Protein AF-0000000081777135 (afdb_homodimer)

Organism: Acanthaster planci (NCBI:txid133434)

Secondary structure (DSSP, 8-state):
-GGGGGGGGGS-----S--EEE-B-TTSGGGSSSP---GGGEEEPPTT---EEEEEEEETTEEEEEEEE-TT-HHHHH-SEEEEEEETTEEEEEEEE-STTGGGS-----------------------/-GGGGGGGGGS-----S--EEE-B-TTSGGGSSSP---GGGEEEPPTT---EEEEEEEETTEEEEEEEE-TT-HHHHH-SEEEEEEETTEEEEEEEE-STTGGGS-----------------------

InterPro domains:
  IPR031424 UPAR/Ly6 domain-containing protein Quiver-like [PF17064] (21-103)
  IPR045860 Snake toxin-like superfamily [SSF57302] (18-104)
  IPR050975 Sleep homeostasis regulator [PTHR33562] (4-124)

Sequence (256 aa):
MKLLAVVICLSWIGSIWGRACYECDQTDAACSDPFKEDNSLKNNCSNTATYCIKTAGEFQGIKAVTRACDDAGTCAQQGSGCLTVDFGGITATQCCCNTDYCNGAGPVRLMSALATASMGFAAMLIAMMKLLAVVICLSWIGSIWGRACYECDQTDAACSDPFKEDNSLKNNCSNTATYCIKTAGEFQGIKAVTRACDDAGTCAQQGSGCLTVDFGGITATQCCCNTDYCNGAGPVRLMSALATASMGFAAMLIAM

Radius of gyration: 31.23 Å; Cα contacts (8 Å, |Δi|>4): 463; chains: 2; bounding box: 72×120×62 Å

Structure (mmCIF, N/CA/C/O backbone):
data_AF-0000000081777135-model_v1
#
loop_
_entity.id
_entity.type
_entity.pdbx_description
1 polymer 'Uncharacterized protein LOC110977104'
#
loop_
_atom_site.group_PDB
_atom_site.id
_atom_site.type_symbol
_atom_site.label_atom_id
_atom_site.label_alt_id
_atom_site.label_comp_id
_atom_site.label_asym_id
_atom_site.label_entity_id
_atom_site.label_seq_id
_atom_site.pdbx_PDB_ins_code
_atom_site.Cartn_x
_atom_site.Cartn_y
_atom_site.Cartn_z
_atom_site.occupancy
_atom_site.B_iso_or_equiv
_atom_site.auth_seq_id
_atom_site.auth_comp_id
_atom_site.auth_asym_id
_atom_site.auth_atom_id
_atom_site.pdbx_PDB_model_num
ATOM 1 N N . MET A 1 1 ? 4.582 65.75 16.516 1 38.47 1 MET A N 1
ATOM 2 C CA . MET A 1 1 ? 5.004 64.812 15.445 1 38.47 1 MET A CA 1
ATOM 3 C C . MET A 1 1 ? 5.355 63.469 16 1 38.47 1 MET A C 1
ATOM 5 O O . MET A 1 1 ? 5.5 62.5 15.25 1 38.47 1 MET A O 1
ATOM 9 N N . LYS A 1 2 ? 5.746 63.25 17.312 1 48.12 2 LYS A N 1
ATOM 10 C CA . LYS A 1 2 ? 6.598 62.094 17.672 1 48.12 2 LYS A CA 1
ATOM 11 C C . LYS A 1 2 ? 5.762 60.844 17.938 1 48.12 2 LYS A C 1
ATOM 13 O O . LYS A 1 2 ? 6.309 59.812 18.25 1 48.12 2 LYS A O 1
ATOM 18 N N . LEU A 1 3 ? 4.5 61.031 18.25 1 49.91 3 LEU A N 1
ATOM 19 C CA . LEU A 1 3 ? 3.828 59.875 18.844 1 49.91 3 LEU A CA 1
ATOM 20 C C . LEU A 1 3 ? 3.473 58.844 17.781 1 49.91 3 LEU A C 1
ATOM 22 O O . LEU A 1 3 ? 2.734 57.906 18.047 1 49.91 3 LEU A O 1
ATOM 26 N N . LEU A 1 4 ? 3.77 59.156 16.5 1 50.81 4 LEU A N 1
ATOM 27 C CA . LEU A 1 4 ? 3.227 58.312 15.453 1 50.81 4 LEU A CA 1
ATOM 28 C C . LEU A 1 4 ? 3.943 56.969 15.438 1 50.81 4 LEU A C 1
ATOM 30 O O . LEU A 1 4 ? 3.531 56.031 14.719 1 50.81 4 LEU A O 1
ATOM 34 N N . ALA A 1 5 ? 5.141 56.906 16.031 1 47.88 5 ALA A N 1
ATOM 35 C CA . ALA A 1 5 ? 6.023 55.875 15.539 1 47.88 5 ALA A CA 1
ATOM 36 C C . ALA A 1 5 ? 5.586 54.5 16.062 1 47.88 5 ALA A C 1
ATOM 38 O O . ALA A 1 5 ? 5.969 53.469 15.5 1 47.88 5 ALA A O 1
ATOM 39 N N . VAL A 1 6 ? 5.125 54.438 17.312 1 49.38 6 VAL A N 1
ATOM 40 C CA . VAL A 1 6 ? 5.371 53.125 17.922 1 49.38 6 VAL A CA 1
ATOM 41 C C . VAL A 1 6 ? 4.332 52.125 17.438 1 49.38 6 VAL A C 1
ATOM 43 O O . VAL A 1 6 ? 4.23 51 17.969 1 49.38 6 VAL A O 1
ATOM 46 N N . VAL A 1 7 ? 3.412 52.531 16.547 1 49.44 7 VAL A N 1
ATOM 47 C CA . VAL A 1 7 ? 2.346 51.531 16.359 1 49.44 7 VAL A CA 1
ATOM 48 C C . VAL A 1 7 ? 2.893 50.281 15.664 1 49.44 7 VAL A C 1
ATOM 50 O O . VAL A 1 7 ? 2.223 49.25 15.609 1 49.44 7 VAL A O 1
ATOM 53 N N . ILE A 1 8 ? 3.963 50.5 14.867 1 48.66 8 ILE A N 1
ATOM 54 C CA . ILE A 1 8 ? 4.043 49.531 13.797 1 48.66 8 ILE A CA 1
ATOM 55 C C . ILE A 1 8 ? 4.418 48.156 14.375 1 48.66 8 ILE A C 1
ATOM 57 O O . ILE A 1 8 ? 4.172 47.125 13.75 1 48.66 8 ILE A O 1
ATOM 61 N N . CYS A 1 9 ? 5.242 48.219 15.438 1 48.69 9 CYS A N 1
ATOM 62 C CA . CYS A 1 9 ? 6.039 47 15.469 1 48.69 9 CYS A CA 1
ATOM 63 C C . CYS A 1 9 ? 5.211 45.844 15.961 1 48.69 9 CYS A C 1
ATOM 65 O O . CYS A 1 9 ? 5.754 44.781 16.281 1 48.69 9 CYS A O 1
ATOM 67 N N . LEU A 1 10 ? 3.982 46.094 16.422 1 47.16 10 LEU A N 1
ATOM 68 C CA . LEU A 1 10 ? 3.398 44.938 17.109 1 47.16 10 LEU A CA 1
ATOM 69 C C . LEU A 1 10 ? 3.191 43.781 16.156 1 47.16 10 LEU A C 1
ATOM 71 O O . LEU A 1 10 ? 2.846 42.688 16.578 1 47.16 10 LEU A O 1
ATOM 75 N N . SER A 1 11 ? 2.828 44.156 14.914 1 46.12 11 SER A N 1
ATOM 76 C CA . SER A 1 11 ? 2.031 43.125 14.281 1 46.12 11 SER A CA 1
ATOM 77 C C . SER A 1 11 ? 2.861 41.844 14.031 1 46.12 11 SER A C 1
ATOM 79 O O . SER A 1 11 ? 2.328 40.812 13.617 1 46.12 11 SER A O 1
ATOM 81 N N . TRP A 1 12 ? 4.117 42.125 13.633 1 47.16 12 TRP A N 1
ATOM 82 C CA . TRP A 1 12 ? 4.625 40.906 13.008 1 47.16 12 TRP A CA 1
ATOM 83 C C . TRP A 1 12 ? 4.898 39.812 14.055 1 47.16 12 TRP A C 1
ATOM 85 O O . TRP A 1 12 ? 6.047 39.625 14.453 1 47.16 12 TRP A O 1
ATOM 95 N N . ILE A 1 13 ? 4.234 39.812 15.117 1 46.28 13 ILE A N 1
ATOM 96 C CA . ILE A 1 13 ? 4.547 38.594 15.859 1 46.28 13 ILE A CA 1
ATOM 97 C C . ILE A 1 13 ? 4.352 37.406 14.953 1 46.28 13 ILE A C 1
ATOM 99 O O . ILE A 1 13 ? 3.221 37.031 14.617 1 46.28 13 ILE A O 1
ATOM 103 N N . GLY A 1 14 ? 5.059 37.312 13.836 1 48.44 14 GLY A N 1
ATOM 104 C CA . GLY A 1 14 ? 5.117 36 13.188 1 48.44 14 GLY A CA 1
ATOM 105 C C . GLY A 1 14 ? 4.984 34.844 14.156 1 48.44 14 GLY A C 1
ATOM 106 O O . GLY A 1 14 ? 5.633 34.844 15.203 1 48.44 14 GLY A O 1
ATOM 107 N N . SER A 1 15 ? 3.789 34.438 14.414 1 50 15 SER A N 1
ATOM 108 C CA . SER A 1 15 ? 3.506 33.281 15.25 1 50 15 SER A CA 1
ATOM 109 C C . SER A 1 15 ? 4.645 32.25 15.195 1 50 15 SER A C 1
ATOM 111 O O . SER A 1 15 ? 5 31.766 14.117 1 50 15 SER A O 1
ATOM 113 N N . ILE A 1 16 ? 5.676 32.344 15.938 1 58.78 16 ILE A N 1
ATOM 114 C CA . ILE A 1 16 ? 6.82 31.484 16.219 1 58.78 16 ILE A CA 1
ATOM 115 C C . ILE A 1 16 ? 6.383 30.031 16.25 1 58.78 16 ILE A C 1
ATOM 117 O O . ILE A 1 16 ? 7.219 29.125 16.328 1 58.78 16 ILE A O 1
ATOM 121 N N . TRP A 1 17 ? 5.109 29.719 16.172 1 64.25 17 TRP A N 1
ATOM 122 C CA . TRP A 1 17 ? 4.777 28.297 16.359 1 64.25 17 TRP A CA 1
ATOM 123 C C . TRP A 1 17 ? 4.637 27.594 15.016 1 64.25 17 TRP A C 1
ATOM 125 O O . TRP A 1 17 ? 4.211 28.203 14.031 1 64.25 17 TRP A O 1
ATOM 135 N N . GLY A 1 18 ? 5.387 26.5 14.797 1 78.31 18 GLY A N 1
ATOM 136 C CA . GLY A 1 18 ? 5.184 25.625 13.648 1 78.31 18 GLY A CA 1
ATOM 137 C C . GLY A 1 18 ? 3.717 25.422 13.312 1 78.31 18 GLY A C 1
ATOM 138 O O . GLY A 1 18 ? 2.842 26.047 13.914 1 78.31 18 GLY A O 1
ATOM 139 N N . ARG A 1 19 ? 3.404 24.812 12.281 1 89.38 19 ARG A N 1
ATOM 140 C CA . ARG A 1 19 ? 2.055 24.453 11.859 1 89.38 19 ARG A CA 1
ATOM 141 C C . ARG A 1 19 ? 1.39 23.547 12.891 1 89.38 19 ARG A C 1
ATOM 143 O O . ARG A 1 19 ? 2.072 22.875 13.664 1 89.38 19 ARG A O 1
ATOM 150 N N . ALA A 1 20 ? 0.077 23.672 13.055 1 96.62 20 ALA A N 1
ATOM 151 C CA . ALA A 1 20 ? -0.683 22.672 13.797 1 96.62 20 ALA A CA 1
ATOM 152 C C . ALA A 1 20 ? -1.306 21.641 12.859 1 96.62 20 ALA A C 1
ATOM 154 O O . ALA A 1 20 ? -1.948 22.016 11.867 1 96.62 20 ALA A O 1
ATOM 155 N N . CYS A 1 21 ? -1.091 20.391 13.148 1 97.38 21 CYS A N 1
ATOM 156 C CA . CYS A 1 21 ? -1.577 19.312 12.305 1 97.38 21 CYS A CA 1
ATOM 157 C C . CYS A 1 21 ? -2.238 18.219 13.133 1 97.38 21 CYS A C 1
ATOM 159 O O . CYS A 1 21 ? -2.07 18.172 14.359 1 97.38 21 CYS A O 1
ATOM 161 N N . TYR A 1 22 ? -3.072 17.406 12.414 1 97.69 22 TYR A N 1
ATOM 162 C CA . TYR A 1 22 ? -3.453 16.141 13.039 1 97.69 22 TYR A CA 1
ATOM 163 C C . TYR A 1 22 ? -2.307 15.141 12.992 1 97.69 22 TYR A C 1
ATOM 165 O O . TYR A 1 22 ? -1.586 15.062 12 1 97.69 22 TYR A O 1
ATOM 173 N N . GLU A 1 23 ? -2.129 14.43 14.094 1 97.94 23 GLU A N 1
ATOM 174 C CA . GLU A 1 23 ? -1.101 13.398 14.188 1 97.94 23 GLU A CA 1
ATOM 175 C C . GLU A 1 23 ? -1.693 12.07 14.656 1 97.94 23 GLU A C 1
ATOM 177 O O . GLU A 1 23 ? -2.152 11.953 15.789 1 97.94 23 GLU A O 1
ATOM 182 N N . CYS A 1 24 ? -1.725 11.102 13.719 1 97.31 24 CYS A N 1
ATOM 183 C CA . CYS A 1 24 ? -2.264 9.781 14.023 1 97.31 24 CYS A CA 1
ATOM 184 C C . CYS A 1 24 ? -1.882 8.773 12.938 1 97.31 24 CYS A C 1
ATOM 186 O O . CYS A 1 24 ? -1.286 9.141 11.93 1 97.31 24 CYS A O 1
ATOM 188 N N . ASP A 1 25 ? -2.08 7.547 13.227 1 95.62 25 ASP A N 1
ATOM 189 C CA . ASP A 1 25 ? -1.844 6.477 12.258 1 95.62 25 ASP A CA 1
ATOM 190 C C . ASP A 1 25 ? -2.9 5.379 12.391 1 95.62 25 ASP A C 1
ATOM 192 O O . ASP A 1 25 ? -3.924 5.57 13.047 1 95.62 25 ASP A O 1
ATOM 196 N N . GLN A 1 26 ? -2.627 4.293 11.734 1 91.44 26 GLN A N 1
ATOM 197 C CA . GLN A 1 26 ? -3.641 3.252 11.594 1 91.44 26 GLN A CA 1
ATOM 198 C C . GLN A 1 26 ? -3.975 2.623 12.945 1 91.44 26 GLN A C 1
ATOM 200 O O . GLN A 1 26 ? -4.992 1.941 13.086 1 91.44 26 GLN A O 1
ATOM 205 N N . THR A 1 27 ? -3.104 2.809 13.953 1 92.88 27 THR A N 1
ATOM 206 C CA . THR A 1 27 ? -3.381 2.238 15.266 1 92.88 27 THR A CA 1
ATOM 207 C C . THR A 1 27 ? -4.414 3.076 16.016 1 92.88 27 THR A C 1
ATOM 209 O O . THR A 1 27 ? -4.984 2.625 17 1 92.88 27 THR A O 1
ATOM 212 N N . ASP A 1 28 ? -4.66 4.246 15.555 1 94.25 28 ASP A N 1
ATOM 213 C CA . ASP A 1 28 ? -5.691 5.125 16.094 1 94.25 28 ASP A CA 1
ATOM 214 C C . ASP A 1 28 ? -7.008 4.961 15.344 1 94.25 28 ASP A C 1
ATOM 216 O O . ASP A 1 28 ? -7.098 5.297 14.156 1 94.25 28 ASP A O 1
ATOM 220 N N . ALA A 1 29 ? -8.047 4.492 16.016 1 90.81 29 ALA A N 1
ATOM 221 C CA . ALA A 1 29 ? -9.336 4.281 15.359 1 90.81 29 ALA A CA 1
ATOM 222 C C . ALA A 1 29 ? -9.867 5.578 14.758 1 90.81 29 ALA A C 1
ATOM 224 O O . ALA A 1 29 ? -10.492 5.566 13.688 1 90.81 29 ALA A O 1
ATOM 225 N N . ALA A 1 30 ? -9.508 6.625 15.367 1 94.06 30 ALA A N 1
ATOM 226 C CA . ALA A 1 30 ? -10.047 7.918 14.945 1 94.06 30 ALA A CA 1
ATOM 227 C C . ALA A 1 30 ? -9.289 8.461 13.734 1 94.06 30 ALA A C 1
ATOM 229 O O . ALA A 1 30 ? -9.664 9.484 13.172 1 94.06 30 ALA A O 1
ATOM 230 N N . CYS A 1 31 ? -8.305 7.73 13.25 1 95.38 31 CYS A N 1
ATOM 231 C CA . CYS A 1 31 ? -7.445 8.258 12.195 1 95.38 31 CYS A CA 1
ATOM 232 C C . CYS A 1 31 ? -7.996 7.918 10.82 1 95.38 31 CYS A C 1
ATOM 234 O O . CYS A 1 31 ? -7.574 8.5 9.82 1 95.38 31 CYS A O 1
ATOM 236 N N . SER A 1 32 ? -8.922 7.004 10.719 1 90.88 32 SER A N 1
ATOM 237 C CA . SER A 1 32 ? -9.391 6.43 9.461 1 90.88 32 SER A CA 1
ATOM 238 C C . SER A 1 32 ? -10.219 7.434 8.664 1 90.88 32 SER A C 1
ATOM 240 O O . SER A 1 32 ? -10.664 8.445 9.211 1 90.88 32 SER A O 1
ATOM 242 N N . ASP A 1 33 ? -10.359 7.121 7.391 1 90.81 33 ASP A N 1
ATOM 243 C CA . ASP A 1 33 ? -11.25 7.891 6.527 1 90.81 33 ASP A CA 1
ATOM 244 C C . ASP A 1 33 ? -12.625 7.238 6.445 1 90.81 33 ASP A C 1
ATOM 246 O O . ASP A 1 33 ? -12.742 6.012 6.406 1 90.81 33 ASP A O 1
ATOM 250 N N . PRO A 1 34 ? -13.742 8.078 6.285 1 90.69 34 PRO A N 1
ATOM 251 C CA . PRO A 1 34 ? -13.688 9.539 6.359 1 90.69 34 PRO A CA 1
ATOM 252 C C . PRO A 1 34 ? -13.25 10.039 7.734 1 90.69 34 PRO A C 1
ATOM 254 O O . PRO A 1 34 ? -13.656 9.484 8.758 1 90.69 34 PRO A O 1
ATOM 257 N N . PHE A 1 35 ? -12.469 11.039 7.766 1 94.62 35 PHE A N 1
ATOM 258 C CA . PHE A 1 35 ? -11.867 11.594 8.977 1 94.62 35 PHE A CA 1
ATOM 259 C C . PHE A 1 35 ? -12.852 12.5 9.703 1 94.62 35 PHE A C 1
ATOM 261 O O . PHE A 1 35 ? -13.445 13.391 9.094 1 94.62 35 PHE A O 1
ATOM 268 N N . LYS A 1 36 ? -13.039 12.18 10.961 1 87.62 36 LYS A N 1
ATOM 269 C CA . LYS A 1 36 ? -13.773 13.07 11.844 1 87.62 36 LYS A CA 1
ATOM 270 C C . LYS A 1 36 ? -12.836 13.805 12.797 1 87.62 36 LYS A C 1
ATOM 272 O O . LYS A 1 36 ? -12.062 13.172 13.531 1 87.62 36 LYS A O 1
ATOM 277 N N . GLU A 1 37 ? -12.992 15.055 12.75 1 89.88 37 GLU A N 1
ATOM 278 C CA . GLU A 1 37 ? -12.102 15.852 13.594 1 89.88 37 GLU A CA 1
ATOM 279 C C . GLU A 1 37 ? -12.102 15.344 15.031 1 89.88 37 GLU A C 1
ATOM 281 O O . GLU A 1 37 ? -13.164 15.07 15.594 1 89.88 37 GLU A O 1
ATOM 286 N N . ASP A 1 38 ? -10.945 15.156 15.5 1 92 38 ASP A N 1
ATOM 287 C CA . ASP A 1 38 ? -10.734 14.695 16.859 1 92 38 ASP A CA 1
ATOM 288 C C . ASP A 1 38 ? -9.648 15.523 17.562 1 92 38 ASP A C 1
ATOM 290 O O . ASP A 1 38 ? -8.477 15.469 17.172 1 92 38 ASP A O 1
ATOM 294 N N . ASN A 1 39 ? -9.992 16.141 18.656 1 94.06 39 ASN A N 1
ATOM 295 C CA . ASN A 1 39 ? -9.078 17.031 19.344 1 94.06 39 ASN A CA 1
ATOM 296 C C . ASN A 1 39 ? -7.891 16.281 19.938 1 94.06 39 ASN A C 1
ATOM 298 O O . ASN A 1 39 ? -6.801 16.828 20.078 1 94.06 39 ASN A O 1
ATOM 302 N N . SER A 1 40 ? -8.148 15.062 20.188 1 96.12 40 SER A N 1
ATOM 303 C CA . SER A 1 40 ? -7.086 14.281 20.812 1 96.12 40 SER A CA 1
ATOM 304 C C . SER A 1 40 ? -5.949 14 19.828 1 96.12 40 SER A C 1
ATOM 306 O O . SER A 1 40 ? -4.859 13.594 20.234 1 96.12 40 SER A O 1
ATOM 308 N N . LEU A 1 41 ? -6.23 14.32 18.562 1 97.44 41 LEU A N 1
ATOM 309 C CA . LEU A 1 41 ? -5.223 14.016 17.547 1 97.44 41 LEU A CA 1
ATOM 310 C C . LEU A 1 41 ? -4.52 15.289 17.094 1 97.44 41 LEU A C 1
ATOM 312 O O . LEU A 1 41 ? -3.695 15.25 16.172 1 97.44 41 LEU A O 1
ATOM 316 N N . LYS A 1 42 ? -4.867 16.375 17.688 1 97.06 42 LYS A N 1
ATOM 317 C CA . LYS A 1 42 ? -4.254 17.656 17.328 1 97.06 42 LYS A CA 1
ATOM 318 C C . LYS A 1 42 ? -2.85 17.766 17.906 1 97.06 42 LYS A C 1
ATOM 320 O O . LYS A 1 42 ? -2.613 17.391 19.062 1 97.06 42 LYS A O 1
ATOM 325 N N . ASN A 1 43 ? -1.953 18.281 17.062 1 97.31 43 ASN A N 1
ATOM 326 C CA . ASN A 1 43 ? -0.563 18.438 17.469 1 97.31 43 ASN A CA 1
ATOM 327 C C . ASN A 1 43 ? 0.035 19.734 16.953 1 97.31 43 ASN A C 1
ATOM 329 O O . ASN A 1 43 ? -0.17 20.094 15.789 1 97.31 43 ASN A O 1
ATOM 333 N N . ASN A 1 44 ? 0.81 20.453 17.859 1 96.56 44 ASN A N 1
ATOM 334 C CA . ASN A 1 44 ? 1.625 21.578 17.422 1 96.56 44 ASN A CA 1
ATOM 335 C C . ASN A 1 44 ? 3.002 21.125 16.953 1 96.56 44 ASN A C 1
ATOM 337 O O . ASN A 1 44 ? 3.758 20.516 17.703 1 96.56 44 ASN A O 1
ATOM 341 N N . CYS A 1 45 ? 3.273 21.547 15.742 1 96.38 45 CYS A N 1
ATOM 342 C CA . CYS A 1 45 ? 4.488 21.031 15.117 1 96.38 45 CYS A CA 1
ATOM 343 C C . CYS A 1 45 ? 5.699 21.875 15.508 1 96.38 45 CYS A C 1
ATOM 345 O O . CYS A 1 45 ? 5.551 22.969 16.047 1 96.38 45 CYS A O 1
ATOM 347 N N . SER A 1 46 ? 6.816 21.266 15.25 1 94.25 46 SER A N 1
A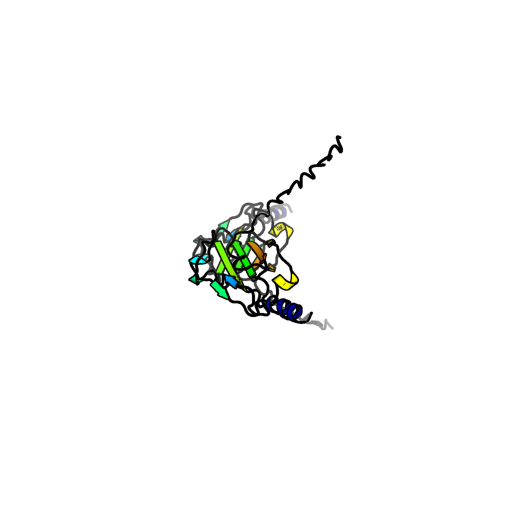TOM 348 C CA . SER A 1 46 ? 8.039 22.031 15.414 1 94.25 46 SER A CA 1
ATOM 349 C C . SER A 1 46 ? 8.07 23.234 14.469 1 94.25 46 SER A C 1
ATOM 351 O O . SER A 1 46 ? 7.332 23.266 13.477 1 94.25 46 SER A O 1
ATOM 353 N N . ASN A 1 47 ? 8.883 24.125 14.727 1 91.94 47 ASN A N 1
ATOM 354 C CA . ASN A 1 47 ? 8.969 25.344 13.914 1 91.94 47 ASN A CA 1
ATOM 355 C C . ASN A 1 47 ? 9.484 25.031 12.508 1 91.94 47 ASN A C 1
ATOM 357 O O . ASN A 1 47 ? 9.25 25.812 11.578 1 91.94 47 ASN A O 1
ATOM 361 N N . THR A 1 48 ? 10.172 23.984 12.336 1 92.25 48 THR A N 1
ATOM 362 C CA . THR A 1 48 ? 10.742 23.641 11.039 1 92.25 48 THR A CA 1
ATOM 363 C C . THR A 1 48 ? 9.719 22.922 10.164 1 92.25 48 THR A C 1
ATOM 365 O O . THR A 1 48 ? 9.883 22.828 8.945 1 92.25 48 THR A O 1
ATOM 368 N N . ALA A 1 49 ? 8.648 22.406 10.758 1 95 49 ALA A N 1
ATOM 369 C CA . ALA A 1 49 ? 7.59 21.719 10.016 1 95 49 ALA A CA 1
ATOM 370 C C . ALA A 1 49 ? 6.484 22.703 9.617 1 95 49 ALA A C 1
ATOM 372 O O . ALA A 1 49 ? 5.539 22.922 10.375 1 95 49 ALA A O 1
ATOM 373 N N . THR A 1 50 ? 6.543 23.203 8.383 1 94.62 50 THR A N 1
ATOM 374 C CA . THR A 1 50 ? 5.633 24.25 7.949 1 94.62 50 THR A CA 1
ATOM 375 C C . THR A 1 50 ? 4.473 23.672 7.148 1 94.62 50 THR A C 1
ATOM 377 O O . THR A 1 50 ? 3.615 24.406 6.664 1 94.62 50 THR A O 1
ATOM 380 N N . TYR A 1 51 ? 4.562 22.344 6.961 1 96.5 51 TYR A N 1
ATOM 381 C CA . TYR A 1 51 ? 3.494 21.641 6.262 1 96.5 51 TYR A CA 1
ATOM 382 C C . TYR A 1 51 ? 2.904 20.547 7.137 1 96.5 51 TYR A C 1
ATOM 384 O O . TYR A 1 51 ? 3.531 20.109 8.102 1 96.5 51 TYR A O 1
ATOM 392 N N . CYS A 1 52 ? 1.665 20.156 6.812 1 97.31 52 CYS A N 1
ATOM 393 C CA . CYS A 1 52 ? 1.061 18.906 7.266 1 97.31 52 CYS A CA 1
ATOM 394 C C . CYS A 1 52 ? 1.053 17.859 6.152 1 97.31 52 CYS A C 1
ATOM 396 O O . CYS A 1 52 ? 0.971 18.219 4.973 1 97.31 52 CYS A O 1
ATOM 398 N N . ILE A 1 53 ? 1.141 16.609 6.527 1 97.06 53 ILE A N 1
ATOM 399 C CA . ILE A 1 53 ? 1.176 15.531 5.543 1 97.06 53 ILE A CA 1
ATOM 400 C C . ILE A 1 53 ? 0.124 14.484 5.887 1 97.06 53 ILE A C 1
ATOM 402 O O . ILE A 1 53 ? -0.067 14.148 7.059 1 97.06 53 ILE A O 1
ATOM 406 N N . LYS A 1 54 ? -0.631 13.984 4.91 1 97.5 54 LYS A N 1
ATOM 407 C CA . LYS A 1 54 ? -1.514 12.82 4.984 1 97.5 54 LYS A CA 1
ATOM 408 C C . LYS A 1 54 ? -1.105 11.758 3.975 1 97.5 54 LYS A C 1
ATOM 410 O O . LYS A 1 54 ? -0.943 12.047 2.787 1 97.5 54 LYS A O 1
ATOM 415 N N . THR A 1 55 ? -0.895 10.617 4.398 1 97 55 THR A N 1
ATOM 416 C CA . THR A 1 55 ? -0.611 9.492 3.52 1 97 55 THR A CA 1
ATOM 417 C C . THR A 1 55 ? -1.688 8.422 3.65 1 97 55 THR A C 1
ATOM 419 O O . THR A 1 55 ? -2.072 8.055 4.762 1 97 55 THR A O 1
ATOM 422 N N . ALA A 1 56 ? -2.201 7.965 2.535 1 96.31 56 ALA A N 1
ATOM 423 C CA . ALA A 1 56 ? -3.209 6.91 2.512 1 96.31 56 ALA A CA 1
ATOM 424 C C . ALA A 1 56 ? -2.799 5.781 1.569 1 96.31 56 ALA A C 1
ATOM 426 O O . ALA A 1 56 ? -2.332 6.031 0.456 1 96.31 56 ALA A O 1
ATOM 427 N N . GLY A 1 57 ? -2.865 4.633 2.039 1 95.5 57 GLY A N 1
ATOM 428 C CA . GLY A 1 57 ? -2.674 3.441 1.226 1 95.5 57 GLY A CA 1
ATOM 429 C C . GLY A 1 57 ? -3.906 2.559 1.16 1 95.5 57 GLY A C 1
ATOM 430 O O . GLY A 1 57 ? -4.656 2.455 2.135 1 95.5 57 GLY A O 1
ATOM 431 N N . GLU A 1 58 ? -4.125 1.902 -0.01 1 94.56 58 GLU A N 1
ATOM 432 C CA . GLU A 1 58 ? -5.238 0.971 -0.173 1 94.56 58 GLU A CA 1
ATOM 433 C C . GLU A 1 58 ? -4.824 -0.244 -0.998 1 94.56 58 GLU A C 1
ATOM 435 O O . GLU A 1 58 ? -4.121 -0.109 -2.002 1 94.56 58 GLU A O 1
ATOM 440 N N . PHE A 1 59 ? -5.207 -1.389 -0.477 1 94.19 59 PHE A N 1
ATOM 441 C CA . PHE A 1 59 ? -4.969 -2.646 -1.175 1 94.19 59 PHE A CA 1
ATOM 442 C C . PHE A 1 59 ? -6.074 -3.65 -0.878 1 94.19 59 PHE A C 1
ATOM 444 O O . PHE A 1 59 ? -6.273 -4.039 0.274 1 94.19 59 PHE A O 1
ATOM 451 N N . GLN A 1 60 ? -6.844 -4.02 -1.923 1 89.12 60 GLN A N 1
ATOM 452 C CA . GLN A 1 60 ? -7.895 -5.023 -1.802 1 89.12 60 GLN A CA 1
ATOM 453 C C . GLN A 1 60 ? -8.828 -4.707 -0.638 1 89.12 60 GLN A C 1
ATOM 455 O O . GLN A 1 60 ? -9.117 -5.578 0.19 1 89.12 60 GLN A O 1
ATOM 460 N N . GLY A 1 61 ? -9.164 -3.451 -0.481 1 88.19 61 GLY A N 1
ATOM 461 C CA . GLY A 1 61 ? -10.156 -3.037 0.5 1 88.19 61 GLY A CA 1
ATOM 462 C C . GLY A 1 61 ? -9.547 -2.637 1.83 1 88.19 61 GLY A C 1
ATOM 463 O O . GLY A 1 61 ? -10.219 -2.041 2.674 1 88.19 61 GLY A O 1
ATOM 464 N N . ILE A 1 62 ? -8.289 -3.084 2.033 1 89.5 62 ILE A N 1
ATOM 465 C CA . ILE A 1 62 ? -7.609 -2.688 3.26 1 89.5 62 ILE A CA 1
ATOM 466 C C . ILE A 1 62 ? -7.055 -1.271 3.105 1 89.5 62 ILE A C 1
ATOM 468 O O . ILE A 1 62 ? -6.363 -0.972 2.131 1 89.5 62 ILE A O 1
ATOM 472 N N . LYS A 1 63 ? -7.434 -0.499 4.09 1 91.69 63 LYS A N 1
ATOM 473 C CA . LYS A 1 63 ? -7.012 0.897 4.039 1 91.69 63 LYS A CA 1
ATOM 474 C C . LYS A 1 63 ? -6.188 1.267 5.27 1 91.69 63 LYS A C 1
ATOM 476 O O . LYS A 1 63 ? -6.465 0.794 6.375 1 91.69 63 LYS A O 1
ATOM 481 N N . ALA A 1 64 ? -5.156 2.037 5.078 1 93.81 64 ALA A N 1
ATOM 482 C CA . ALA A 1 64 ? -4.367 2.625 6.156 1 93.81 64 ALA A CA 1
ATOM 483 C C . ALA A 1 64 ? -4.078 4.098 5.887 1 93.81 64 ALA A C 1
ATOM 485 O O . ALA A 1 64 ? -3.809 4.484 4.746 1 93.81 64 ALA A O 1
ATOM 486 N N . VAL A 1 65 ? -4.207 4.879 6.945 1 95.69 65 VAL A N 1
ATOM 487 C CA . VAL A 1 65 ? -3.992 6.316 6.809 1 95.69 65 VAL A CA 1
ATOM 488 C C . VAL A 1 65 ? -3.064 6.805 7.918 1 95.69 65 VAL A C 1
ATOM 490 O O . VAL A 1 65 ? -3.16 6.355 9.062 1 95.69 65 VAL A O 1
ATOM 493 N N . THR A 1 66 ? -2.189 7.723 7.574 1 97 66 THR A N 1
ATOM 494 C CA . THR A 1 66 ? -1.399 8.445 8.562 1 97 66 THR A CA 1
ATOM 495 C C . THR A 1 66 ? -1.525 9.953 8.359 1 97 66 THR A C 1
ATOM 497 O O . THR A 1 66 ? -1.682 10.422 7.23 1 97 66 THR A O 1
ATOM 500 N N . ARG A 1 67 ? -1.469 10.656 9.422 1 97.12 67 ARG A N 1
ATOM 501 C CA . ARG A 1 67 ? -1.438 12.117 9.461 1 97.12 67 ARG A CA 1
ATOM 502 C C . ARG A 1 67 ? -0.316 12.609 10.367 1 97.12 67 ARG A C 1
ATOM 504 O O . ARG A 1 67 ? -0.068 12.039 11.43 1 97.12 67 ARG A O 1
ATOM 511 N N . ALA A 1 68 ? 0.355 13.695 9.852 1 97.69 68 ALA A N 1
ATOM 512 C CA . ALA A 1 68 ? 1.518 14.094 10.648 1 97.69 68 ALA A CA 1
ATOM 513 C C . ALA A 1 68 ? 1.994 15.492 10.258 1 97.69 68 ALA A C 1
ATOM 515 O O . ALA A 1 68 ? 1.566 16.047 9.234 1 97.69 68 ALA A O 1
ATOM 516 N N . CYS A 1 69 ? 2.775 16.047 11.188 1 97.5 69 CYS A N 1
ATOM 517 C CA . CYS A 1 69 ? 3.613 17.172 10.812 1 97.5 69 CYS A CA 1
ATOM 518 C C . CYS A 1 69 ? 4.652 16.766 9.773 1 97.5 69 CYS A C 1
ATOM 520 O O . CYS A 1 69 ? 5.07 15.609 9.727 1 97.5 69 CYS A O 1
ATOM 522 N N . ASP A 1 70 ? 5.055 17.672 8.914 1 96.75 70 ASP A N 1
ATOM 523 C CA . ASP A 1 70 ? 6.062 17.375 7.898 1 96.75 70 ASP A CA 1
ATOM 524 C C . ASP A 1 70 ? 7.473 17.547 8.461 1 96.75 70 ASP A C 1
ATOM 526 O O . ASP A 1 70 ? 8.289 18.281 7.887 1 96.75 70 ASP A O 1
ATOM 530 N N . ASP A 1 71 ? 7.852 16.703 9.406 1 95.19 71 ASP A N 1
ATOM 531 C CA . ASP A 1 71 ? 9.148 16.828 10.062 1 95.19 71 ASP A CA 1
ATOM 532 C C . ASP A 1 71 ? 10.281 16.438 9.117 1 95.19 71 ASP A C 1
ATOM 534 O O . ASP A 1 71 ? 11.398 16.953 9.227 1 95.19 71 ASP A O 1
ATOM 538 N N . ALA A 1 72 ? 9.992 15.57 8.211 1 93.69 72 ALA A N 1
ATOM 539 C CA . ALA A 1 72 ? 11.023 15.062 7.312 1 93.69 72 ALA A CA 1
ATOM 540 C C . ALA A 1 72 ? 11.219 16 6.117 1 93.69 72 ALA A C 1
ATOM 542 O O . ALA A 1 72 ? 12.141 15.812 5.32 1 93.69 72 ALA A O 1
ATOM 543 N N . GLY A 1 73 ? 10.344 16.969 5.949 1 95.31 73 GLY A N 1
ATOM 544 C CA . GLY A 1 73 ? 10.469 17.953 4.875 1 95.31 73 GLY A CA 1
ATOM 545 C C . GLY A 1 73 ? 9.984 17.422 3.537 1 95.31 73 GLY A C 1
ATOM 546 O O . GLY A 1 73 ? 10.312 17.984 2.49 1 95.31 73 GLY A O 1
ATOM 547 N N . THR A 1 74 ? 9.289 16.406 3.502 1 96.06 74 THR A N 1
ATOM 548 C CA . THR A 1 74 ? 8.742 15.836 2.277 1 96.06 74 THR A CA 1
ATOM 549 C C . THR A 1 74 ? 7.836 16.828 1.566 1 96.06 74 THR A C 1
ATOM 551 O O . THR A 1 74 ? 7.988 17.078 0.367 1 96.06 74 THR A O 1
ATOM 554 N N . CYS A 1 75 ? 6.992 17.406 2.256 1 96.69 75 CYS A N 1
ATOM 555 C CA . CYS A 1 75 ? 6.02 18.344 1.698 1 96.69 75 CYS A CA 1
ATOM 556 C C . CYS A 1 75 ? 6.684 19.672 1.335 1 96.69 75 CYS A C 1
ATOM 558 O O . CYS A 1 75 ? 6.289 20.328 0.366 1 96.69 75 CYS A O 1
ATOM 560 N N . ALA A 1 76 ? 7.617 19.984 2.184 1 93.88 76 ALA A N 1
ATOM 561 C CA . ALA A 1 76 ? 8.344 21.203 1.852 1 93.88 76 ALA A CA 1
ATOM 562 C C . ALA A 1 76 ? 8.969 21.109 0.463 1 93.88 76 ALA A C 1
ATOM 564 O O . ALA A 1 76 ? 9.055 22.109 -0.254 1 93.88 76 ALA A O 1
ATOM 565 N N . GLN A 1 77 ? 9.359 20 0.082 1 94.88 77 GLN A N 1
ATOM 566 C CA . GLN A 1 77 ? 9.969 19.781 -1.226 1 94.88 77 GLN A CA 1
ATOM 567 C C . GLN A 1 77 ? 8.906 19.609 -2.307 1 94.88 77 GLN A C 1
ATOM 569 O O . GLN A 1 77 ? 9.062 20.109 -3.42 1 94.88 77 GLN A O 1
ATOM 574 N N . GLN A 1 78 ? 7.801 19.047 -2.066 1 95.06 78 GLN A N 1
ATOM 575 C CA . GLN A 1 78 ? 6.766 18.688 -3.029 1 95.06 78 GLN A CA 1
ATOM 576 C C . GLN A 1 78 ? 5.805 19.844 -3.271 1 95.06 78 GLN A C 1
ATOM 578 O O . GLN A 1 78 ? 5.273 20 -4.375 1 95.06 78 GLN A O 1
ATOM 583 N N . GLY A 1 79 ? 5.609 20.625 -2.242 1 95.25 79 GLY A N 1
ATOM 584 C CA . GLY A 1 79 ? 4.566 21.641 -2.293 1 95.25 79 GLY A CA 1
ATOM 585 C C . GLY A 1 79 ? 3.182 21.078 -2.012 1 95.25 79 GLY A C 1
ATOM 586 O O . GLY A 1 79 ? 3.014 19.875 -1.849 1 95.25 79 GLY A O 1
ATOM 587 N N . SER A 1 80 ? 2.189 21.969 -1.95 1 96.31 80 SER A N 1
ATOM 588 C CA . SER A 1 80 ? 0.818 21.547 -1.666 1 96.31 80 SER A CA 1
ATOM 589 C C . SER A 1 80 ? 0.226 20.766 -2.826 1 96.31 80 SER A C 1
ATOM 591 O O . SER A 1 80 ? 0.535 21.031 -3.988 1 96.31 80 SER A O 1
ATOM 593 N N . GLY A 1 81 ? -0.576 19.797 -2.533 1 96.5 81 GLY A N 1
ATOM 594 C CA . GLY A 1 81 ? -1.18 18.922 -3.514 1 96.5 81 GLY A CA 1
ATOM 595 C C . GLY A 1 81 ? -1.026 17.453 -3.166 1 96.5 81 GLY A C 1
ATOM 596 O O . GLY A 1 81 ? -0.521 17.109 -2.094 1 96.5 81 GLY A O 1
ATOM 597 N N . CYS A 1 82 ? -1.644 16.641 -4.027 1 96.69 82 CYS A N 1
ATOM 598 C CA . CYS A 1 82 ? -1.59 15.195 -3.771 1 96.69 82 CYS A CA 1
ATOM 599 C C . CYS A 1 82 ? -0.911 14.469 -4.922 1 96.69 82 CYS A C 1
ATOM 601 O O . CYS A 1 82 ? -1.072 14.844 -6.086 1 96.69 82 CYS A O 1
ATOM 603 N N . LEU A 1 83 ? -0.096 13.516 -4.578 1 96.62 83 LEU A N 1
ATOM 604 C CA . LEU A 1 83 ? 0.486 12.57 -5.527 1 96.62 83 LEU A CA 1
ATOM 605 C C . LEU A 1 83 ? -0.004 11.156 -5.258 1 96.62 83 LEU A C 1
ATOM 607 O O . LEU A 1 83 ? -0.049 10.719 -4.105 1 96.62 83 LEU A O 1
ATOM 611 N N . THR A 1 84 ? -0.473 10.461 -6.34 1 96.56 84 THR A N 1
ATOM 612 C CA . THR A 1 84 ? -0.964 9.094 -6.215 1 96.56 84 THR A CA 1
ATOM 613 C C . THR A 1 84 ? -0.169 8.148 -7.117 1 96.56 84 THR A C 1
ATOM 615 O O . THR A 1 84 ? 0.108 8.469 -8.273 1 96.56 84 THR A O 1
ATOM 618 N N . VAL A 1 85 ? 0.246 7.039 -6.57 1 95.88 85 VAL A N 1
ATOM 619 C CA . VAL A 1 85 ? 0.889 5.977 -7.34 1 95.88 85 VAL A CA 1
ATOM 620 C C . VAL A 1 85 ? 0.086 4.684 -7.207 1 95.88 85 VAL A C 1
ATOM 622 O O . VAL A 1 85 ? -0.476 4.402 -6.148 1 95.88 85 VAL A O 1
ATOM 625 N N . ASP A 1 86 ? -0.146 3.965 -8.344 1 95.31 86 ASP A N 1
ATOM 626 C CA . ASP A 1 86 ? -0.799 2.66 -8.391 1 95.31 86 ASP A CA 1
ATOM 627 C C . ASP A 1 86 ? 0.154 1.587 -8.906 1 95.31 86 ASP A C 1
ATOM 629 O O . ASP A 1 86 ? 0.745 1.739 -9.977 1 95.31 86 ASP A O 1
ATOM 633 N N . PHE A 1 87 ? 0.283 0.57 -8.125 1 94.62 87 PHE A N 1
ATOM 634 C CA . PHE A 1 87 ? 1.141 -0.537 -8.531 1 94.62 87 PHE A CA 1
ATOM 635 C C . PHE A 1 87 ? 0.632 -1.854 -7.953 1 94.62 87 PHE A C 1
ATOM 637 O O . PHE A 1 87 ? 0.461 -1.983 -6.738 1 94.62 87 PHE A O 1
ATOM 644 N N . GLY A 1 88 ? 0.307 -2.818 -8.891 1 92.19 88 GLY A N 1
ATOM 645 C CA . GLY A 1 88 ? -0.13 -4.137 -8.461 1 92.19 88 GLY A CA 1
ATOM 646 C C . GLY A 1 88 ? -1.433 -4.109 -7.688 1 92.19 88 GLY A C 1
ATOM 647 O O . GLY A 1 88 ? -1.631 -4.91 -6.77 1 92.19 88 GLY A O 1
ATOM 648 N N . GLY A 1 89 ? -2.227 -3.121 -7.91 1 93.56 89 GLY A N 1
ATOM 649 C CA . GLY A 1 89 ? -3.492 -3.01 -7.203 1 93.56 89 GLY A CA 1
ATOM 650 C C . GLY A 1 89 ? -3.379 -2.244 -5.898 1 93.56 89 GLY A C 1
ATOM 651 O O . GLY A 1 89 ? -4.375 -2.045 -5.199 1 93.56 89 GLY A O 1
ATOM 652 N N . ILE A 1 90 ? -2.158 -1.927 -5.535 1 95.38 90 ILE A N 1
ATOM 653 C CA . ILE A 1 90 ? -1.923 -1.117 -4.344 1 95.38 90 ILE A CA 1
ATOM 654 C C . ILE A 1 90 ? -1.885 0.361 -4.727 1 95.38 90 ILE A C 1
ATOM 656 O O . ILE A 1 90 ? -1.139 0.758 -5.625 1 95.38 90 ILE A O 1
ATOM 660 N N . THR A 1 91 ? -2.727 1.139 -4.105 1 96.69 91 THR A N 1
ATOM 661 C CA . THR A 1 91 ? -2.752 2.58 -4.332 1 96.69 91 THR A CA 1
ATOM 662 C C . THR A 1 91 ? -2.152 3.324 -3.143 1 96.69 91 THR A C 1
ATOM 664 O O . THR A 1 91 ? -2.488 3.041 -1.991 1 96.69 91 THR A O 1
ATOM 667 N N . ALA A 1 92 ? -1.183 4.207 -3.395 1 96.69 92 ALA A N 1
ATOM 668 C CA . ALA A 1 92 ? -0.582 5.074 -2.383 1 96.69 92 ALA A CA 1
ATOM 669 C C . ALA A 1 92 ? -0.789 6.547 -2.73 1 96.69 92 ALA A C 1
ATOM 671 O O . ALA A 1 92 ? -0.457 6.984 -3.836 1 96.69 92 ALA A O 1
ATOM 672 N N . THR A 1 93 ? -1.362 7.305 -1.824 1 96.62 93 THR A N 1
ATOM 673 C CA . THR A 1 93 ? -1.599 8.727 -2.023 1 96.62 93 THR A CA 1
ATOM 674 C C . THR A 1 93 ? -0.965 9.547 -0.9 1 96.62 93 THR A C 1
ATOM 676 O O . THR A 1 93 ? -1.122 9.219 0.278 1 96.62 93 THR A O 1
ATOM 679 N N . GLN A 1 94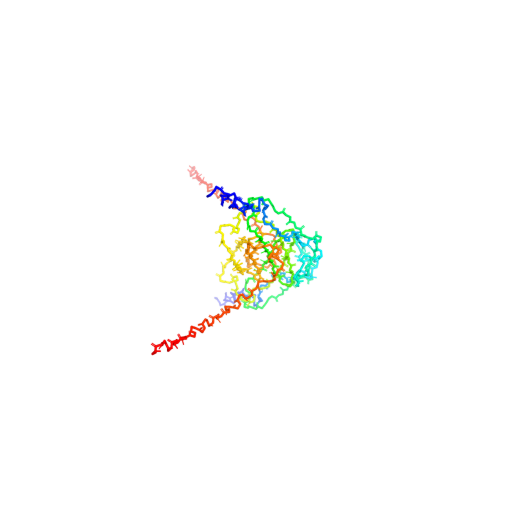 ? -0.203 10.539 -1.217 1 96.75 94 GLN A N 1
ATOM 680 C CA . GLN A 1 94 ? 0.386 11.477 -0.261 1 96.75 94 GLN A CA 1
ATOM 681 C C . GLN A 1 94 ? -0.058 12.906 -0.544 1 96.75 94 GLN A C 1
ATOM 683 O O . GLN A 1 94 ? 0.09 13.398 -1.665 1 96.75 94 GLN A O 1
ATOM 688 N N . CYS A 1 95 ? -0.606 13.539 0.429 1 97.12 95 CYS A N 1
ATOM 689 C CA . CYS A 1 95 ? -1.103 14.906 0.28 1 97.12 95 CYS A CA 1
ATOM 690 C C . CYS A 1 95 ? -0.38 15.859 1.227 1 97.12 95 CYS A C 1
ATOM 692 O O . CYS A 1 95 ? -0.182 15.539 2.4 1 97.12 95 CYS A O 1
ATOM 694 N N . CYS A 1 96 ? -0.016 16.984 0.691 1 97.56 96 CYS A N 1
ATOM 695 C CA . CYS A 1 96 ? 0.651 18.047 1.44 1 97.56 96 CYS A CA 1
ATOM 696 C C . CYS A 1 96 ? -0.204 19.297 1.481 1 97.56 96 CYS A C 1
ATOM 698 O O . CYS A 1 96 ? -0.862 19.641 0.497 1 97.56 96 CYS A O 1
ATOM 700 N N . CYS A 1 97 ? -0.207 19.984 2.633 1 96.69 97 CYS A N 1
ATOM 701 C CA . CYS A 1 97 ? -0.905 21.266 2.793 1 96.69 97 CYS A CA 1
ATOM 702 C C . CYS A 1 97 ? -0.242 22.125 3.865 1 96.69 97 CYS A C 1
ATOM 704 O O . CYS A 1 97 ? 0.62 21.641 4.602 1 96.69 97 CYS A O 1
ATOM 706 N N . ASN A 1 98 ? -0.646 23.406 3.951 1 95.5 98 ASN A N 1
ATOM 707 C CA . ASN A 1 98 ? 0.174 24.25 4.82 1 95.5 98 ASN A CA 1
ATOM 708 C C . ASN A 1 98 ? -0.678 25.219 5.625 1 95.5 98 ASN A C 1
ATOM 710 O O . ASN A 1 98 ? -0.246 26.344 5.914 1 95.5 98 ASN A O 1
ATOM 714 N N . THR A 1 99 ? -1.865 24.906 5.934 1 94.69 99 THR A N 1
ATOM 715 C CA . THR A 1 99 ? -2.66 25.641 6.922 1 94.69 99 THR A CA 1
ATOM 716 C C . THR A 1 99 ? -2.951 24.75 8.133 1 94.69 99 THR A C 1
ATOM 718 O O . THR A 1 99 ? -2.717 23.547 8.094 1 94.69 99 THR A O 1
ATOM 721 N N . ASP A 1 100 ? -3.373 25.375 9.18 1 94.69 100 ASP A N 1
ATOM 722 C CA . ASP A 1 100 ? -3.58 24.625 10.414 1 94.69 100 ASP A CA 1
ATOM 723 C C . ASP A 1 100 ? -4.656 23.562 10.227 1 94.69 100 ASP A C 1
ATOM 725 O O . ASP A 1 100 ? -5.734 23.844 9.703 1 94.69 100 ASP A O 1
ATOM 729 N N . TYR A 1 101 ? -4.352 22.25 10.648 1 96.62 101 TYR A N 1
ATOM 730 C CA . TYR A 1 101 ? -5.258 21.109 10.703 1 96.62 101 TYR A CA 1
ATOM 731 C C . TYR A 1 101 ? -5.82 20.797 9.328 1 96.62 101 TYR A C 1
ATOM 733 O O . TYR A 1 101 ? -6.934 20.281 9.203 1 96.62 101 TYR A O 1
ATOM 741 N N . CYS A 1 102 ? -4.992 21.109 8.312 1 95.06 102 CYS A N 1
ATOM 742 C CA . CYS A 1 102 ? -5.469 20.938 6.949 1 95.06 102 CYS A CA 1
ATOM 743 C C . CYS A 1 102 ? -5.434 19.453 6.547 1 95.06 102 CYS A C 1
ATOM 745 O O . CYS A 1 102 ? -6.031 19.078 5.543 1 95.06 102 CYS A O 1
ATOM 747 N N . ASN A 1 103 ? -4.715 18.609 7.246 1 97.06 103 ASN A N 1
ATOM 748 C CA . ASN A 1 103 ? -4.574 17.219 6.824 1 97.06 103 ASN A CA 1
ATOM 749 C C . ASN A 1 103 ? -5.699 16.344 7.379 1 97.06 103 ASN A C 1
ATOM 751 O O . ASN A 1 103 ? -5.547 15.125 7.488 1 97.06 103 ASN A O 1
ATOM 755 N N . GLY A 1 104 ? -6.691 16.906 7.941 1 93.06 104 GLY A N 1
ATOM 756 C CA . GLY A 1 104 ? -7.918 16.203 8.289 1 93.06 104 GLY A CA 1
ATOM 757 C C . GLY A 1 104 ? -8.797 15.914 7.094 1 93.06 104 GLY A C 1
ATOM 758 O O . GLY A 1 104 ? -9.539 14.93 7.086 1 93.06 104 GLY A O 1
ATOM 759 N N . ALA A 1 105 ? -8.836 16.969 6.242 1 65.12 105 ALA A N 1
ATOM 760 C CA . ALA A 1 105 ? -9.773 16.969 5.121 1 65.12 105 ALA A CA 1
ATOM 761 C C . ALA A 1 105 ? -9.328 15.992 4.039 1 65.12 105 ALA A C 1
ATOM 763 O O . ALA A 1 105 ? -8.133 15.742 3.873 1 65.12 105 ALA A O 1
ATOM 764 N N . GLY A 1 106 ? -10.195 15.117 3.582 1 60.06 106 GLY A N 1
ATOM 765 C CA . GLY A 1 106 ? -9.891 14.391 2.359 1 60.06 106 GLY A CA 1
ATOM 766 C C . GLY A 1 106 ? -9.461 15.305 1.223 1 60.06 106 GLY A C 1
ATOM 767 O O . GLY A 1 106 ? -9.531 16.531 1.336 1 60.06 106 GLY A O 1
ATOM 768 N N . PRO A 1 107 ? -8.695 14.789 0.265 1 50.47 107 PRO A N 1
ATOM 769 C CA . PRO A 1 107 ? -8.297 15.672 -0.834 1 50.47 107 PRO A CA 1
ATOM 770 C C . PRO A 1 107 ? -9.414 16.625 -1.249 1 50.47 107 PRO A C 1
ATOM 772 O O . PRO A 1 107 ? -10.547 16.203 -1.482 1 50.47 107 PRO A O 1
ATOM 775 N N . VAL A 1 108 ? -9.398 17.719 -0.734 1 42.03 108 VAL A N 1
ATOM 776 C CA . VAL A 1 108 ? -10.305 18.672 -1.356 1 42.03 108 VAL A CA 1
ATOM 777 C C . VAL A 1 108 ? -10.18 18.609 -2.877 1 42.03 108 VAL A C 1
ATOM 779 O O . VAL A 1 108 ? -9.07 18.656 -3.414 1 42.03 108 VAL A O 1
ATOM 782 N N . ARG A 1 109 ? -10.945 17.719 -3.537 1 40.09 109 ARG A N 1
ATOM 783 C CA . ARG A 1 109 ? -11.023 18.031 -4.961 1 40.09 109 ARG A CA 1
ATOM 784 C C . ARG A 1 109 ? -11.078 19.531 -5.184 1 40.09 109 ARG A C 1
ATOM 786 O O . ARG A 1 109 ? -12.023 20.203 -4.754 1 40.09 109 ARG A O 1
ATOM 793 N N . LEU A 1 110 ? -9.93 20.125 -5.109 1 37.75 110 LEU A N 1
ATOM 794 C CA . LEU A 1 110 ? -9.961 21.531 -5.512 1 37.75 110 LEU A CA 1
ATOM 795 C C . LEU A 1 110 ? -10.922 21.734 -6.676 1 37.75 110 LEU A C 1
ATOM 797 O O . LEU A 1 110 ? -10.68 21.25 -7.785 1 37.75 110 LEU A O 1
ATOM 801 N N . MET A 1 111 ? -12.156 21.688 -6.445 1 35.88 111 MET A N 1
ATOM 802 C CA . MET A 1 111 ? -12.992 22.312 -7.469 1 35.88 111 MET A CA 1
ATOM 803 C C . MET A 1 111 ? -12.5 23.719 -7.801 1 35.88 111 MET A C 1
ATOM 805 O O . MET A 1 111 ? -12.242 24.516 -6.902 1 35.88 111 MET A O 1
ATOM 809 N N . SER A 1 112 ? -11.672 23.797 -8.828 1 37.66 112 SER A N 1
ATOM 810 C CA . SER A 1 112 ? -11.312 25.109 -9.367 1 37.66 112 SER A CA 1
ATOM 811 C C . SER A 1 112 ? -12.477 26.094 -9.258 1 37.66 112 SER A C 1
ATOM 813 O O . SER A 1 112 ? -13.516 25.906 -9.898 1 37.66 112 SER A O 1
ATOM 815 N N . ALA A 1 113 ? -12.82 26.625 -8.172 1 35.44 113 ALA A N 1
ATOM 816 C CA . ALA A 1 113 ? -13.742 27.75 -8.125 1 35.44 113 ALA A CA 1
ATOM 817 C C . ALA A 1 113 ? -13.344 28.828 -9.133 1 35.44 113 ALA A C 1
ATOM 819 O O . ALA A 1 113 ? -12.25 29.391 -9.047 1 35.44 113 ALA A O 1
ATOM 820 N N . LEU A 1 114 ? -13.781 28.734 -10.328 1 35.53 114 LEU A N 1
ATOM 821 C CA . LEU A 1 114 ? -13.773 29.812 -11.312 1 35.53 114 LEU A CA 1
ATOM 822 C C . LEU A 1 114 ? -14.352 31.094 -10.719 1 35.53 114 LEU A C 1
ATOM 824 O O . LEU A 1 114 ? -15.555 31.188 -10.477 1 35.53 114 LEU A O 1
ATOM 828 N N . ALA A 1 115 ? -13.672 31.672 -9.719 1 36.31 115 ALA A N 1
ATOM 829 C CA . ALA A 1 115 ? -14.094 33 -9.328 1 36.31 115 ALA A CA 1
ATOM 830 C C . ALA A 1 115 ? -14.18 33.938 -10.547 1 36.31 115 ALA A C 1
ATOM 832 O O . ALA A 1 115 ? -13.164 34.25 -11.164 1 36.31 115 ALA A O 1
ATOM 833 N N . THR A 1 116 ? -15.242 33.875 -11.297 1 35.84 116 THR A N 1
ATOM 834 C CA . THR A 1 116 ? -15.562 34.875 -12.297 1 35.84 116 THR A CA 1
ATOM 835 C C . THR A 1 116 ? -15.594 36.281 -11.664 1 35.84 116 THR A C 1
ATOM 837 O O . THR A 1 116 ? -16.422 36.562 -10.797 1 35.84 116 THR A O 1
ATOM 840 N N . ALA A 1 117 ? -14.43 36.844 -11.336 1 34.25 117 ALA A N 1
ATOM 841 C CA . ALA A 1 117 ? -14.359 38.25 -11.008 1 34.25 117 ALA A CA 1
ATOM 842 C C . ALA A 1 117 ? -15.117 39.094 -12.031 1 34.25 117 ALA A C 1
ATOM 844 O O . ALA A 1 117 ? -14.75 39.125 -13.211 1 34.25 117 ALA A O 1
ATOM 845 N N . SER A 1 118 ? -16.438 39.219 -11.961 1 35.19 118 SER A N 1
ATOM 846 C CA . SER A 1 118 ? -17.219 40.188 -12.719 1 35.19 118 SER A CA 1
ATOM 847 C C . SER A 1 118 ? -16.656 41.594 -12.539 1 35.19 118 SER A C 1
ATOM 849 O O . SER A 1 118 ? -16.594 42.094 -11.414 1 35.19 118 SER A O 1
ATOM 851 N N . MET A 1 119 ? -15.641 41.969 -13.227 1 34.69 119 MET A N 1
ATOM 852 C CA . MET A 1 119 ? -15.195 43.344 -13.383 1 34.69 119 MET A CA 1
ATOM 853 C C . MET A 1 119 ? -16.359 44.25 -13.75 1 34.69 119 MET A C 1
ATOM 855 O O . MET A 1 119 ? -16.953 44.094 -14.82 1 34.69 119 MET A O 1
ATOM 859 N N . GLY A 1 120 ? -17.328 44.438 -12.859 1 33.19 120 GLY A N 1
ATOM 860 C CA . GLY A 1 120 ? -18.312 45.469 -13.102 1 33.19 120 GLY A CA 1
ATOM 861 C C . GLY A 1 120 ? -17.672 46.812 -13.461 1 33.19 120 GLY A C 1
ATOM 862 O O . GLY A 1 120 ? -16.781 47.281 -12.758 1 33.19 120 GLY A O 1
ATOM 863 N N . PHE A 1 121 ? -17.531 47.062 -14.766 1 36.44 121 PHE A N 1
ATOM 864 C CA . PHE A 1 121 ? -17.25 48.312 -15.438 1 36.44 121 PHE A CA 1
ATOM 865 C C . PHE A 1 121 ? -18.125 49.438 -14.875 1 36.44 121 PHE A C 1
ATOM 867 O O . PHE A 1 121 ? -19.344 49.469 -15.109 1 36.44 121 PHE A O 1
ATOM 874 N N . ALA A 1 122 ? -18.078 49.75 -13.594 1 31.81 122 ALA A N 1
ATOM 875 C CA . ALA A 1 122 ? -18.781 50.938 -13.133 1 31.81 122 ALA A CA 1
ATOM 876 C C . ALA A 1 122 ? -18.312 52.156 -13.906 1 31.81 122 ALA A C 1
ATOM 878 O O . ALA A 1 122 ? -17.156 52.594 -13.789 1 31.81 122 ALA A O 1
ATOM 879 N N . ALA A 1 123 ? -18.75 52.188 -15.203 1 35.34 123 ALA A N 1
ATOM 880 C CA . ALA A 1 123 ? -18.734 53.469 -15.953 1 35.34 123 ALA A CA 1
ATOM 881 C C . ALA A 1 123 ? -19.312 54.594 -15.125 1 35.34 123 ALA A C 1
ATOM 883 O O . ALA A 1 123 ? -20.531 54.656 -14.898 1 35.34 123 ALA A O 1
ATOM 884 N N . MET A 1 124 ? -18.703 54.812 -13.984 1 29.59 124 MET A N 1
ATOM 885 C CA . MET A 1 124 ? -19.125 56.062 -13.359 1 29.59 124 MET A CA 1
ATOM 886 C C . MET A 1 124 ? -19.047 57.219 -14.344 1 29.59 124 MET A C 1
ATOM 888 O O . MET A 1 124 ? -18 57.469 -14.914 1 29.59 124 MET A O 1
ATOM 892 N N . LEU A 1 125 ? -20.219 57.406 -15.07 1 34.59 125 LEU A N 1
ATOM 893 C CA . LEU A 1 125 ? -20.672 58.625 -15.727 1 34.59 125 LEU A CA 1
ATOM 894 C C . LEU A 1 125 ? -20.375 59.844 -14.867 1 34.59 125 LEU A C 1
ATOM 896 O O . LEU A 1 125 ? -20.969 60 -13.805 1 34.59 125 LEU A O 1
ATOM 900 N N . ILE A 1 126 ? -19.094 60.062 -14.742 1 31.36 126 ILE A N 1
ATOM 901 C CA . ILE A 1 126 ? -18.672 61.312 -14.164 1 31.36 126 ILE A CA 1
ATOM 902 C C . ILE A 1 126 ? -19.484 62.469 -14.75 1 31.36 126 ILE A C 1
ATOM 904 O O . ILE A 1 126 ? -19.844 62.438 -15.938 1 31.36 126 ILE A O 1
ATOM 908 N N . ALA A 1 127 ? -19.406 63.656 -14.016 1 36.88 127 ALA A N 1
ATOM 909 C CA . ALA A 1 127 ? -19.922 65 -13.719 1 36.88 127 ALA A CA 1
ATOM 910 C C . ALA A 1 127 ? -19.766 65.938 -14.922 1 36.88 127 ALA A C 1
ATOM 912 O O . ALA A 1 127 ? -18.672 66.062 -15.484 1 36.88 127 ALA A O 1
ATOM 913 N N . MET A 1 128 ? -21.031 66.125 -15.672 1 24.45 128 MET A N 1
ATOM 914 C CA . MET A 1 128 ? -21.281 67.562 -15.875 1 24.45 128 MET A CA 1
ATOM 915 C C . MET A 1 128 ? -21.281 68.312 -14.547 1 24.45 128 MET A C 1
ATOM 917 O O . MET A 1 128 ? -21.828 67.812 -13.555 1 24.45 128 MET A O 1
ATOM 921 N N . MET B 1 1 ? 11.195 -53.656 -40.656 1 38.03 1 MET B N 1
ATOM 922 C CA . MET B 1 1 ? 11.398 -52.219 -40.656 1 38.03 1 MET B CA 1
ATOM 923 C C . MET B 1 1 ? 10.312 -51.5 -39.875 1 38.03 1 MET B C 1
ATOM 925 O O . MET B 1 1 ? 10.547 -50.438 -39.312 1 38.03 1 MET B O 1
ATOM 929 N N . LYS B 1 2 ? 8.984 -51.906 -39.875 1 47.22 2 LYS B N 1
ATOM 930 C CA . LYS B 1 2 ? 7.926 -50.906 -39.75 1 47.22 2 LYS B CA 1
ATOM 931 C C . LYS B 1 2 ? 7.582 -50.688 -38.25 1 47.22 2 LYS B C 1
ATOM 933 O O . LYS B 1 2 ? 6.598 -50 -37.938 1 47.22 2 LYS B O 1
ATOM 938 N N . LEU B 1 3 ? 8.078 -51.531 -37.406 1 49.41 3 LEU B N 1
ATOM 939 C CA . LEU B 1 3 ? 7.523 -51.438 -36.031 1 49.41 3 LEU B CA 1
ATOM 940 C C . LEU B 1 3 ? 8.055 -50.219 -35.312 1 49.41 3 LEU B C 1
ATOM 942 O O . LEU B 1 3 ? 7.816 -50.062 -34.125 1 49.41 3 LEU B O 1
ATOM 946 N N . LEU B 1 4 ? 9.031 -49.531 -35.938 1 50.84 4 LEU B N 1
ATOM 947 C CA . LEU B 1 4 ? 9.766 -48.562 -35.156 1 50.84 4 LEU B CA 1
ATOM 948 C C . LEU B 1 4 ? 8.914 -47.312 -34.875 1 50.84 4 LEU B C 1
ATOM 950 O O . LEU B 1 4 ? 9.273 -46.5 -34.062 1 50.84 4 LEU B O 1
ATOM 954 N N . ALA B 1 5 ? 7.871 -47.125 -35.688 1 48.28 5 ALA B N 1
ATOM 955 C CA . ALA B 1 5 ? 7.453 -45.719 -35.781 1 48.28 5 ALA B CA 1
ATOM 956 C C . ALA B 1 5 ? 6.652 -45.281 -34.562 1 48.28 5 ALA B C 1
ATOM 958 O O . ALA B 1 5 ? 6.379 -44.094 -34.375 1 48.28 5 ALA B O 1
ATOM 959 N N . VAL B 1 6 ? 5.914 -46.219 -33.969 1 49.38 6 VAL B N 1
ATOM 960 C CA . VAL B 1 6 ? 4.781 -45.625 -33.25 1 49.38 6 VAL B CA 1
ATOM 961 C C . VAL B 1 6 ? 5.246 -45.031 -31.922 1 49.38 6 VAL B C 1
ATOM 963 O O . VAL B 1 6 ? 4.43 -44.656 -31.094 1 49.38 6 VAL B O 1
ATOM 966 N N . VAL B 1 7 ? 6.562 -45.094 -31.609 1 49.25 7 VAL B N 1
ATOM 967 C CA . VAL B 1 7 ? 6.832 -44.75 -30.219 1 49.25 7 VAL B CA 1
ATOM 968 C C . VAL B 1 7 ? 6.586 -43.281 -30 1 49.25 7 VAL B C 1
ATOM 970 O O . VAL B 1 7 ? 6.492 -42.812 -28.859 1 49.25 7 VAL B O 1
ATOM 973 N N . ILE B 1 8 ? 6.77 -42.469 -31.062 1 49.03 8 ILE B N 1
ATOM 974 C CA . ILE B 1 8 ? 7.168 -41.125 -30.703 1 49.03 8 ILE B CA 1
ATOM 975 C C . ILE B 1 8 ? 5.977 -40.375 -30.094 1 49.03 8 ILE B C 1
ATOM 977 O O . ILE B 1 8 ? 6.141 -39.344 -29.469 1 49.03 8 ILE B O 1
ATOM 981 N N . CYS B 1 9 ? 4.773 -40.781 -30.562 1 49.31 9 CYS B N 1
ATOM 982 C CA . CYS B 1 9 ? 3.842 -39.688 -30.422 1 49.31 9 CYS B CA 1
ATOM 983 C C . CYS B 1 9 ? 3.432 -39.5 -28.969 1 49.31 9 CYS B C 1
ATOM 985 O O . CYS B 1 9 ? 2.438 -38.812 -28.688 1 49.31 9 CYS B O 1
ATOM 987 N N . LEU B 1 10 ? 3.836 -40.438 -28.094 1 47.12 10 LEU B N 1
ATOM 988 C CA . LEU B 1 10 ? 3.166 -40.312 -26.812 1 47.12 10 LEU B CA 1
ATOM 989 C C . LEU B 1 10 ? 3.469 -38.969 -26.156 1 47.12 10 LEU B C 1
ATOM 991 O O . LEU B 1 10 ? 2.814 -38.594 -25.188 1 47.12 10 LEU B O 1
ATOM 995 N N . SER B 1 11 ? 4.742 -38.594 -26.25 1 46 11 SER B N 1
ATOM 996 C CA . SER B 1 11 ? 5.164 -37.812 -25.094 1 46 11 SER B CA 1
ATOM 997 C C . SER B 1 11 ? 4.473 -36.469 -25.047 1 46 11 SER B C 1
ATOM 999 O O . SER B 1 11 ? 4.652 -35.688 -24.094 1 46 11 SER B O 1
ATOM 1001 N N . TRP B 1 12 ? 4.301 -35.906 -26.25 1 47.31 12 TRP B N 1
ATOM 1002 C CA . TRP B 1 12 ? 4.062 -34.469 -26.016 1 47.31 12 TRP B CA 1
ATOM 1003 C C . TRP B 1 12 ? 2.686 -34.25 -25.391 1 47.31 12 TRP B C 1
ATOM 1005 O O . TRP B 1 12 ? 1.725 -33.938 -26.094 1 47.31 12 TRP B O 1
ATOM 1015 N N . ILE B 1 13 ? 2.182 -35.156 -24.672 1 45.94 13 ILE B N 1
ATOM 1016 C CA . ILE B 1 13 ? 0.966 -34.656 -24.047 1 45.94 13 ILE B CA 1
ATOM 1017 C C . ILE B 1 13 ? 1.268 -33.344 -23.328 1 45.94 13 ILE B C 1
ATOM 1019 O O . ILE B 1 13 ? 1.935 -33.312 -22.297 1 45.94 13 ILE B O 1
ATOM 1023 N N . GLY B 1 14 ? 1.75 -32.312 -24.031 1 48.38 14 GLY B N 1
ATOM 1024 C CA . GLY B 1 14 ? 1.696 -31 -23.422 1 48.38 14 GLY B CA 1
ATOM 1025 C C . GLY B 1 14 ? 0.54 -30.844 -22.453 1 48.38 14 GLY B C 1
ATOM 1026 O O . GLY B 1 14 ? -0.598 -31.188 -22.766 1 48.38 14 GLY B O 1
ATOM 1027 N N . SER B 1 15 ? 0.752 -31.188 -21.219 1 49.97 15 SER B N 1
ATOM 1028 C CA . SER B 1 15 ? -0.228 -31 -20.156 1 49.97 15 SER B CA 1
ATOM 1029 C C . SER B 1 15 ? -1.145 -29.812 -20.438 1 49.97 15 SER B C 1
ATOM 1031 O O . SER B 1 15 ? -0.674 -28.703 -20.641 1 49.97 15 SER B O 1
ATOM 1033 N N . ILE B 1 16 ? -2.193 -29.922 -21.156 1 58.81 16 ILE B N 1
ATOM 1034 C CA . ILE B 1 16 ? -3.326 -29.062 -21.469 1 58.81 16 ILE B CA 1
ATOM 1035 C C . ILE B 1 16 ? -3.711 -28.234 -20.25 1 58.81 16 ILE B C 1
ATOM 1037 O O . ILE B 1 16 ? -4.551 -27.344 -20.344 1 58.81 16 ILE B O 1
ATOM 1041 N N . TRP B 1 17 ? -3.148 -28.469 -19.078 1 64 17 TRP B N 1
ATOM 1042 C CA . TRP B 1 17 ? -3.684 -27.734 -17.938 1 64 17 TRP B CA 1
ATOM 1043 C C . TRP B 1 17 ? -2.844 -26.484 -17.656 1 64 17 TRP B C 1
ATOM 1045 O O . TRP B 1 17 ? -1.63 -26.484 -17.859 1 64 17 TRP B O 1
ATOM 1055 N N . GLY B 1 18 ? -3.477 -25.312 -17.609 1 78.31 18 GLY B N 1
ATOM 1056 C CA . GLY B 1 18 ? -2.824 -24.094 -17.141 1 78.31 18 GLY B CA 1
ATOM 1057 C C . GLY B 1 18 ? -1.942 -24.328 -15.93 1 78.31 18 GLY B C 1
ATOM 1058 O O . GLY B 1 18 ? -1.745 -25.453 -15.508 1 78.31 18 GLY B O 1
ATOM 1059 N N . ARG B 1 19 ? -1.223 -23.422 -15.516 1 89.44 19 ARG B N 1
ATOM 1060 C CA . ARG B 1 19 ? -0.391 -23.438 -14.312 1 89.44 19 ARG B CA 1
ATOM 1061 C C . ARG B 1 19 ? -1.233 -23.688 -13.07 1 89.44 19 ARG B C 1
ATOM 1063 O O . ARG B 1 19 ? -2.436 -23.406 -13.062 1 89.44 19 ARG B O 1
ATOM 1070 N N . ALA B 1 20 ? -0.68 -24.406 -12.094 1 96.62 20 ALA B N 1
ATOM 1071 C CA . ALA B 1 20 ? -1.295 -24.469 -10.773 1 96.62 20 ALA B CA 1
ATOM 1072 C C . ALA B 1 20 ? -0.667 -23.438 -9.828 1 96.62 20 ALA B C 1
ATOM 1074 O O . ALA B 1 20 ? 0.56 -23.359 -9.719 1 96.62 20 ALA B O 1
ATOM 1075 N N . CYS B 1 21 ? -1.505 -22.672 -9.188 1 97.38 21 CYS B N 1
ATOM 1076 C CA . CYS B 1 21 ? -1.037 -21.609 -8.297 1 97.38 21 CYS B CA 1
ATOM 1077 C C . CYS B 1 21 ? -1.807 -21.609 -6.984 1 97.38 21 CYS B C 1
ATOM 1079 O O . CYS B 1 21 ? -2.861 -22.25 -6.879 1 97.38 21 CYS B O 1
ATOM 1081 N N . TYR B 1 22 ? -1.168 -20.938 -5.973 1 97.69 22 TYR B N 1
ATOM 1082 C CA . TYR B 1 22 ? -1.977 -20.594 -4.809 1 97.69 22 TYR B CA 1
ATOM 1083 C C . TYR B 1 22 ? -2.889 -19.406 -5.109 1 97.69 22 TYR B C 1
ATOM 1085 O O . TYR B 1 22 ? -2.486 -18.469 -5.793 1 97.69 22 TYR B O 1
ATOM 1093 N N . GLU B 1 23 ? -4.121 -19.5 -4.633 1 98 23 GLU B N 1
ATOM 1094 C CA . GLU B 1 23 ? -5.102 -18.438 -4.801 1 98 23 GLU B CA 1
ATOM 1095 C C . GLU B 1 23 ? -5.707 -18.031 -3.459 1 98 23 GLU B C 1
ATOM 1097 O O . GLU B 1 23 ? -6.422 -18.812 -2.83 1 98 23 GLU B O 1
ATOM 1102 N N . CYS B 1 24 ? -5.344 -16.812 -3.006 1 97.31 24 CYS B N 1
ATOM 1103 C CA . CYS B 1 24 ? -5.848 -16.281 -1.739 1 97.31 24 CYS B CA 1
ATOM 1104 C C . CYS B 1 24 ? -5.586 -14.789 -1.619 1 97.31 24 CYS B C 1
ATOM 1106 O O . CYS B 1 24 ? -4.934 -14.203 -2.48 1 97.31 24 CYS B O 1
ATOM 1108 N N . ASP B 1 25 ? -6.191 -14.195 -0.669 1 95.62 25 ASP B N 1
ATOM 1109 C CA . ASP B 1 25 ? -5.98 -12.781 -0.375 1 95.62 25 ASP B CA 1
ATOM 1110 C C . ASP B 1 25 ? -6.004 -12.523 1.13 1 95.62 25 ASP B C 1
ATOM 1112 O O . ASP B 1 25 ? -5.953 -13.461 1.927 1 95.62 25 ASP B O 1
ATOM 1116 N N . GLN B 1 26 ? -6.059 -11.266 1.46 1 91.38 26 GLN B N 1
ATOM 1117 C CA . GLN B 1 26 ? -5.871 -10.867 2.852 1 91.38 26 GLN B CA 1
ATOM 1118 C C . GLN B 1 26 ? -7.012 -11.375 3.727 1 91.38 26 GLN B C 1
ATOM 1120 O O . GLN B 1 26 ? -6.898 -11.398 4.953 1 91.38 26 GLN B O 1
ATOM 1125 N N . THR B 1 27 ? -8.148 -11.758 3.115 1 92.94 27 THR B N 1
ATOM 1126 C CA . THR B 1 27 ? -9.266 -12.266 3.906 1 92.94 27 THR B CA 1
ATOM 1127 C C . THR B 1 27 ? -9.016 -13.703 4.336 1 92.94 27 THR B C 1
ATOM 1129 O O . THR B 1 27 ? -9.703 -14.219 5.223 1 92.94 27 THR B O 1
ATOM 1132 N N . ASP B 1 28 ? -8.07 -14.336 3.748 1 94.31 28 ASP B N 1
ATOM 1133 C CA . ASP B 1 28 ? -7.656 -15.68 4.117 1 94.31 28 ASP B CA 1
ATOM 1134 C C . ASP B 1 28 ? -6.492 -15.648 5.105 1 94.31 28 ASP B C 1
ATOM 1136 O O . ASP B 1 28 ? -5.391 -15.211 4.766 1 94.31 28 ASP B O 1
ATOM 1140 N N . ALA B 1 29 ? -6.699 -16.156 6.312 1 90.81 29 ALA B N 1
ATOM 1141 C CA . ALA B 1 29 ? -5.648 -16.141 7.328 1 90.81 29 ALA B CA 1
ATOM 1142 C C . ALA B 1 29 ? -4.41 -16.891 6.848 1 90.81 29 ALA B C 1
ATOM 1144 O O . ALA B 1 29 ? -3.281 -16.5 7.156 1 90.81 29 ALA B O 1
ATOM 1145 N N . ALA B 1 30 ? -4.648 -17.844 6.043 1 94.06 30 ALA B N 1
ATOM 1146 C CA . ALA B 1 30 ? -3.557 -18.703 5.609 1 94.06 30 ALA B CA 1
ATOM 1147 C C . ALA B 1 30 ? -2.758 -18.047 4.484 1 94.06 30 ALA B C 1
ATOM 1149 O O . ALA B 1 30 ? -1.727 -18.578 4.059 1 94.06 30 ALA B O 1
ATOM 1150 N N . CYS B 1 31 ? -3.131 -16.859 4.082 1 95.38 31 CYS B N 1
ATOM 1151 C CA . CYS B 1 31 ? -2.514 -16.25 2.91 1 95.38 31 CYS B CA 1
ATOM 1152 C C . CYS B 1 31 ? -1.304 -15.406 3.309 1 95.38 31 CYS B C 1
ATOM 1154 O O . CYS B 1 31 ? -0.495 -15.031 2.457 1 95.38 31 CYS B O 1
ATOM 1156 N N . SER B 1 32 ? -1.155 -15.086 4.57 1 90.88 32 SER B N 1
ATOM 1157 C CA . SER B 1 32 ? -0.18 -14.125 5.07 1 90.88 32 SER B CA 1
ATOM 1158 C C . SER B 1 32 ? 1.24 -14.672 4.965 1 90.88 32 SER B C 1
ATOM 1160 O O . SER B 1 32 ? 1.436 -15.875 4.785 1 90.88 32 SER B O 1
ATOM 1162 N N . ASP B 1 33 ? 2.18 -13.742 5.059 1 90.75 33 ASP B N 1
ATOM 1163 C CA . ASP B 1 33 ? 3.59 -14.109 5.137 1 90.75 33 ASP B CA 1
ATOM 1164 C C . ASP B 1 33 ? 4.062 -14.156 6.59 1 90.75 33 ASP B C 1
ATOM 1166 O O . ASP B 1 33 ? 3.658 -13.32 7.406 1 90.75 33 ASP B O 1
ATOM 1170 N N . PRO B 1 34 ? 5.039 -15.07 6.902 1 90.56 34 PRO B N 1
ATOM 1171 C CA . PRO B 1 34 ? 5.531 -16.109 5.996 1 90.56 34 PRO B CA 1
ATOM 1172 C C . PRO B 1 34 ? 4.445 -17.109 5.59 1 90.56 34 PRO B C 1
ATOM 1174 O O . PRO B 1 34 ? 3.625 -17.5 6.422 1 90.56 34 PRO B O 1
ATOM 1177 N N . PHE B 1 35 ? 4.457 -17.516 4.379 1 94.62 35 PHE B N 1
ATOM 1178 C CA . PHE B 1 35 ? 3.443 -18.391 3.793 1 94.62 35 PHE B CA 1
ATOM 1179 C C . PHE B 1 35 ? 3.709 -19.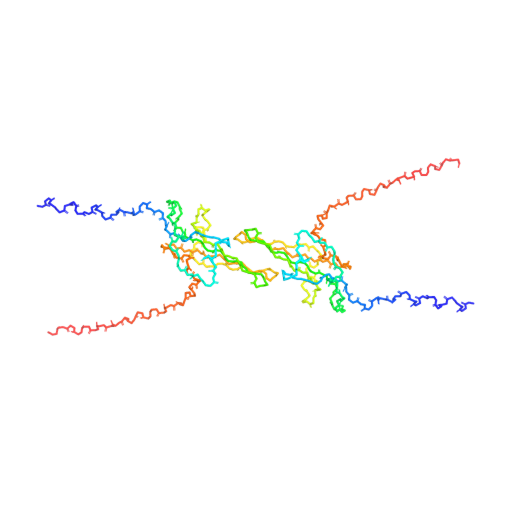844 4.145 1 94.62 35 PHE B C 1
ATOM 1181 O O . PHE B 1 35 ? 4.828 -20.328 3.975 1 94.62 35 PHE B O 1
ATOM 1188 N N . LYS B 1 36 ? 2.674 -20.438 4.691 1 87.62 36 LYS B N 1
ATOM 1189 C CA . LYS B 1 36 ? 2.689 -21.891 4.887 1 87.62 36 LYS B CA 1
ATOM 1190 C C . LYS B 1 36 ? 1.784 -22.594 3.879 1 87.62 36 LYS B C 1
ATOM 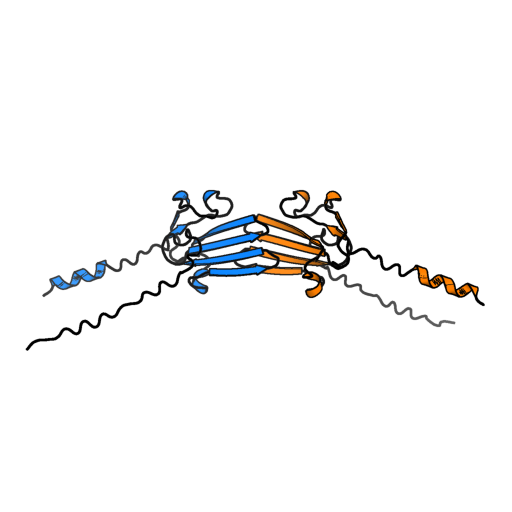1192 O O . LYS B 1 36 ? 0.598 -22.266 3.775 1 87.62 36 LYS B O 1
ATOM 1197 N N . GLU B 1 37 ? 2.395 -23.516 3.25 1 90 37 GLU B N 1
ATOM 1198 C CA . GLU B 1 37 ? 1.63 -24.203 2.225 1 90 37 GLU B CA 1
ATOM 1199 C C . GLU B 1 37 ? 0.301 -24.719 2.775 1 90 37 GLU B C 1
ATOM 1201 O O . GLU B 1 37 ? 0.252 -25.281 3.869 1 90 37 GLU B O 1
ATOM 1206 N N . ASP B 1 38 ? -0.686 -24.391 2.055 1 92.06 38 ASP B N 1
ATOM 1207 C CA . ASP B 1 38 ? -2.043 -24.812 2.396 1 92.06 38 ASP B CA 1
ATOM 1208 C C . ASP B 1 38 ? -2.773 -25.359 1.176 1 92.06 38 ASP B C 1
ATOM 1210 O O . ASP B 1 38 ? -3.051 -24.625 0.226 1 92.06 38 ASP B O 1
ATOM 1214 N N . ASN B 1 39 ? -3.219 -26.594 1.269 1 94.12 39 ASN B N 1
ATOM 1215 C CA . ASN B 1 39 ? -3.846 -27.266 0.134 1 94.12 39 ASN B CA 1
ATOM 1216 C C . ASN B 1 39 ? -5.176 -26.609 -0.237 1 94.12 39 ASN B C 1
ATOM 1218 O O . ASN B 1 39 ? -5.582 -26.641 -1.399 1 94.12 39 ASN B O 1
ATOM 1222 N N . SER B 1 40 ? -5.734 -26 0.734 1 96.12 40 SER B N 1
ATOM 1223 C CA . SER B 1 40 ? -7.043 -25.406 0.486 1 96.12 40 SER B CA 1
ATOM 1224 C C . SER B 1 40 ? -6.93 -24.172 -0.402 1 96.12 40 SER B C 1
ATOM 1226 O O . SER B 1 40 ? -7.934 -23.703 -0.937 1 96.12 40 SER B O 1
ATOM 1228 N N . LEU B 1 41 ? -5.68 -23.766 -0.592 1 97.44 41 LEU B N 1
ATOM 1229 C CA . LEU B 1 41 ? -5.492 -22.547 -1.371 1 97.44 41 LEU B CA 1
ATOM 1230 C C . LEU B 1 41 ? -4.961 -22.859 -2.764 1 97.44 41 LEU B C 1
ATOM 1232 O O . LEU B 1 41 ? -4.664 -21.953 -3.545 1 97.44 41 LEU B O 1
ATOM 1236 N N . LYS B 1 42 ? -4.84 -24.109 -3.041 1 97.06 42 LYS B N 1
ATOM 1237 C CA . LYS B 1 42 ? -4.348 -24.531 -4.352 1 97.06 42 LYS B CA 1
ATOM 1238 C C . LYS B 1 42 ? -5.43 -24.391 -5.414 1 97.06 42 LYS B C 1
ATOM 1240 O O . LYS B 1 42 ? -6.594 -24.719 -5.168 1 97.06 42 LYS B O 1
ATOM 1245 N N . ASN B 1 43 ? -4.98 -23.875 -6.566 1 97.31 43 ASN B N 1
ATOM 1246 C CA . ASN B 1 43 ? -5.91 -23.672 -7.672 1 97.31 43 ASN B CA 1
ATOM 1247 C C . ASN B 1 43 ? -5.273 -24.031 -9.016 1 97.31 43 ASN B C 1
ATOM 1249 O O . ASN B 1 43 ? -4.125 -23.672 -9.273 1 97.31 43 ASN B O 1
ATOM 1253 N N . ASN B 1 44 ? -6.078 -24.75 -9.898 1 96.56 44 ASN B N 1
ATOM 1254 C CA . ASN B 1 44 ? -5.684 -24.938 -11.289 1 96.56 44 ASN B CA 1
ATOM 1255 C C . ASN B 1 44 ? -6.148 -23.797 -12.172 1 96.56 44 ASN B C 1
ATOM 1257 O O . ASN B 1 44 ? -7.348 -23.516 -12.258 1 96.56 44 ASN B O 1
ATOM 1261 N N . CYS B 1 45 ? -5.156 -23.266 -12.852 1 96.44 45 CYS B N 1
ATOM 1262 C CA . CYS B 1 45 ? -5.461 -22.047 -13.602 1 96.44 45 CYS B CA 1
ATOM 1263 C C . CYS B 1 45 ? -6.012 -22.375 -14.977 1 96.44 45 CYS B C 1
ATOM 1265 O O . CYS B 1 45 ? -5.922 -23.516 -15.438 1 96.44 45 CYS B O 1
ATOM 1267 N N . SER B 1 46 ? -6.602 -21.328 -15.516 1 94.31 46 SER B N 1
ATOM 1268 C CA . SER B 1 46 ? -7.016 -21.469 -16.906 1 94.31 46 SER B CA 1
ATOM 1269 C C . SER B 1 46 ? -5.816 -21.719 -17.812 1 94.31 46 SER B C 1
ATOM 1271 O O . SER B 1 46 ? -4.676 -21.438 -17.438 1 94.31 46 SER B O 1
ATOM 1273 N N . ASN B 1 47 ? -6.047 -22.188 -18.938 1 92 47 ASN B N 1
ATOM 1274 C CA . ASN B 1 47 ? -4.977 -22.5 -19.875 1 92 47 ASN B CA 1
ATOM 1275 C C . ASN B 1 47 ? -4.25 -21.25 -20.344 1 92 47 ASN B C 1
ATOM 1277 O O . ASN B 1 47 ? -3.107 -21.312 -20.812 1 92 47 ASN B O 1
ATOM 1281 N N . THR B 1 48 ? -4.863 -20.125 -20.281 1 92.31 48 THR B N 1
ATOM 1282 C CA . THR B 1 48 ? -4.254 -18.891 -20.75 1 92.31 48 THR B CA 1
ATOM 1283 C C . THR B 1 48 ? -3.365 -18.281 -19.672 1 92.31 48 THR B C 1
ATOM 1285 O O . THR B 1 48 ? -2.529 -17.422 -19.953 1 92.31 48 THR B O 1
ATOM 1288 N N . ALA B 1 49 ? -3.516 -18.703 -18.422 1 95 49 ALA B N 1
ATOM 1289 C CA . ALA B 1 49 ? -2.691 -18.203 -17.312 1 95 49 ALA B CA 1
ATOM 1290 C C . ALA B 1 49 ? -1.464 -19.094 -17.109 1 95 49 ALA B C 1
ATOM 1292 O O . ALA B 1 49 ? -1.518 -20.078 -16.391 1 95 49 ALA B O 1
ATOM 1293 N N . THR B 1 50 ? -0.329 -18.656 -17.656 1 94.62 50 THR B N 1
ATOM 1294 C CA . THR B 1 50 ? 0.865 -19.5 -17.656 1 94.62 50 THR B CA 1
ATOM 1295 C C . THR B 1 50 ? 1.817 -19.078 -16.547 1 94.62 50 THR B C 1
ATOM 1297 O O . THR B 1 50 ? 2.9 -19.656 -16.406 1 94.62 50 THR B O 1
ATOM 1300 N N . TYR B 1 51 ? 1.396 -18.031 -15.844 1 96.44 51 TYR B N 1
ATOM 1301 C CA . TYR B 1 51 ? 2.176 -17.547 -14.711 1 96.44 51 TYR B CA 1
ATOM 1302 C C . TYR B 1 51 ? 1.34 -17.547 -13.438 1 96.44 51 TYR B C 1
ATOM 1304 O O . TYR B 1 51 ? 0.108 -17.547 -13.492 1 96.44 51 TYR B O 1
ATOM 1312 N N . CYS B 1 52 ? 2.023 -17.594 -12.289 1 97.25 52 CYS B N 1
ATOM 1313 C CA . CYS B 1 52 ? 1.465 -17.234 -10.992 1 97.25 52 CYS B CA 1
ATOM 1314 C C . CYS B 1 52 ? 1.924 -15.852 -10.555 1 97.25 52 CYS B C 1
ATOM 1316 O O . CYS B 1 52 ? 3.023 -15.414 -10.906 1 97.25 52 CYS B O 1
ATOM 1318 N N . ILE B 1 53 ? 1.096 -15.172 -9.789 1 97.06 53 ILE B N 1
ATOM 1319 C CA . ILE B 1 53 ? 1.419 -13.828 -9.336 1 97.06 53 ILE B CA 1
ATOM 1320 C C . ILE B 1 53 ? 1.233 -13.727 -7.828 1 97.06 53 ILE B C 1
ATOM 1322 O O . ILE B 1 53 ? 0.277 -14.273 -7.273 1 97.06 53 ILE B O 1
ATOM 1326 N N . LYS B 1 54 ? 2.154 -13.094 -7.102 1 97.44 54 LYS B N 1
ATOM 1327 C CA . LYS B 1 54 ? 2.059 -12.688 -5.703 1 97.44 54 LYS B CA 1
ATOM 1328 C C . LYS B 1 54 ? 2.229 -11.18 -5.551 1 97.44 54 LYS B C 1
ATOM 1330 O O . LYS B 1 54 ? 3.195 -10.602 -6.059 1 97.44 54 LYS B O 1
ATOM 1335 N N . THR B 1 55 ? 1.339 -10.562 -4.949 1 97 55 THR B N 1
ATOM 1336 C CA . THR B 1 55 ? 1.445 -9.141 -4.645 1 97 55 THR B CA 1
ATOM 1337 C C . THR B 1 55 ? 1.431 -8.906 -3.137 1 97 55 THR B C 1
ATOM 1339 O O . THR B 1 55 ? 0.6 -9.477 -2.424 1 97 55 THR B O 1
ATOM 1342 N N . ALA B 1 56 ? 2.369 -8.141 -2.66 1 96.25 56 ALA B N 1
ATOM 1343 C CA . ALA B 1 56 ? 2.449 -7.793 -1.242 1 96.25 56 ALA B CA 1
ATOM 1344 C C . ALA B 1 56 ? 2.539 -6.285 -1.048 1 96.25 56 ALA B C 1
ATOM 1346 O O . ALA B 1 56 ? 3.279 -5.602 -1.762 1 96.25 56 ALA B O 1
ATOM 1347 N N . GLY B 1 57 ? 1.77 -5.793 -0.217 1 95.5 57 GLY B N 1
ATOM 1348 C CA . GLY B 1 57 ? 1.837 -4.402 0.206 1 95.5 57 GLY B CA 1
ATOM 1349 C C . GLY B 1 57 ? 2.129 -4.242 1.686 1 95.5 57 GLY B C 1
ATOM 1350 O O . GLY B 1 57 ? 1.695 -5.059 2.502 1 95.5 57 GLY B O 1
ATOM 1351 N N . GLU B 1 58 ? 2.873 -3.182 2.064 1 94.69 58 GLU B N 1
ATOM 1352 C CA . GLU B 1 58 ? 3.164 -2.887 3.463 1 94.69 58 GLU B CA 1
ATOM 1353 C C . GLU B 1 58 ? 3.127 -1.385 3.729 1 94.69 58 GLU B C 1
ATOM 1355 O O . GLU B 1 58 ? 3.65 -0.596 2.939 1 94.69 58 GLU B O 1
ATOM 1360 N N . PHE B 1 59 ? 2.465 -1.048 4.805 1 94.06 59 PHE B N 1
ATOM 1361 C CA . PHE B 1 59 ? 2.4 0.338 5.25 1 94.06 59 PHE B CA 1
ATOM 1362 C C . PHE B 1 59 ? 2.295 0.414 6.77 1 94.06 59 PHE B C 1
ATOM 1364 O O . PHE B 1 59 ? 1.333 -0.085 7.355 1 94.06 59 PHE B O 1
ATOM 1371 N N . GLN B 1 60 ? 3.312 0.961 7.449 1 89.81 60 GLN B N 1
ATOM 1372 C CA . GLN B 1 60 ? 3.312 1.161 8.898 1 89.81 60 GLN B CA 1
ATOM 1373 C C . GLN B 1 60 ? 2.971 -0.133 9.633 1 89.81 60 GLN B C 1
ATOM 1375 O O . GLN B 1 60 ? 2.113 -0.142 10.516 1 89.81 60 GLN B O 1
ATOM 1380 N N . GLY B 1 61 ? 3.525 -1.218 9.133 1 88.19 61 GLY B N 1
ATOM 1381 C CA . GLY B 1 61 ? 3.4 -2.494 9.82 1 88.19 61 GLY B CA 1
ATOM 1382 C C . GLY B 1 61 ? 2.227 -3.322 9.328 1 88.19 61 GLY B C 1
ATOM 1383 O O . GLY B 1 61 ? 2.129 -4.512 9.641 1 88.19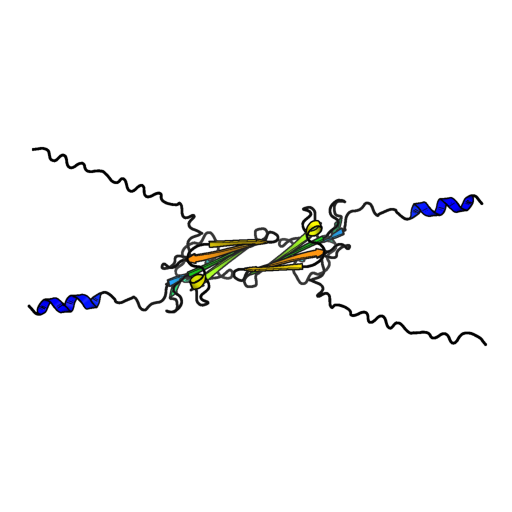 61 GLY B O 1
ATOM 1384 N N . ILE B 1 62 ? 1.291 -2.631 8.656 1 89.62 62 ILE B N 1
ATOM 1385 C CA . ILE B 1 62 ? 0.162 -3.367 8.094 1 89.62 62 ILE B CA 1
ATOM 1386 C C . ILE B 1 62 ? 0.578 -4.035 6.785 1 89.62 62 ILE B C 1
ATOM 1388 O O . ILE B 1 62 ? 1.122 -3.379 5.895 1 89.62 62 ILE B O 1
ATOM 1392 N N . LYS B 1 63 ? 0.307 -5.316 6.777 1 91.69 63 LYS B N 1
ATOM 1393 C CA . LYS B 1 63 ? 0.699 -6.082 5.602 1 91.69 63 LYS B CA 1
ATOM 1394 C C . LYS B 1 63 ? -0.51 -6.746 4.949 1 91.69 63 LYS B C 1
ATOM 1396 O O . LYS B 1 63 ? -1.425 -7.195 5.641 1 91.69 63 LYS B O 1
ATOM 1401 N N . ALA B 1 64 ? -0.548 -6.746 3.65 1 93.81 64 ALA B N 1
ATOM 1402 C CA . ALA B 1 64 ? -1.535 -7.488 2.869 1 93.81 64 ALA B CA 1
ATOM 1403 C C . ALA B 1 64 ? -0.874 -8.227 1.711 1 93.81 64 ALA B C 1
ATOM 1405 O O . ALA B 1 64 ? 0.042 -7.703 1.073 1 93.81 64 ALA B O 1
ATOM 1406 N N . VAL B 1 65 ? -1.329 -9.445 1.526 1 95.69 65 VAL B N 1
ATOM 1407 C CA . VAL B 1 65 ? -0.754 -10.273 0.469 1 95.69 65 VAL B CA 1
ATOM 1408 C C . VAL B 1 65 ? -1.871 -10.906 -0.36 1 95.69 65 VAL B C 1
ATOM 1410 O O . VAL B 1 65 ? -2.896 -11.32 0.184 1 95.69 65 VAL B O 1
ATOM 1413 N N . THR B 1 66 ? -1.659 -10.977 -1.654 1 97 66 THR B N 1
ATOM 1414 C CA . THR B 1 66 ? -2.525 -11.75 -2.537 1 97 66 THR B CA 1
ATOM 1415 C C . THR B 1 66 ? -1.705 -12.719 -3.383 1 97 66 THR B C 1
ATOM 1417 O O . THR B 1 66 ? -0.562 -12.43 -3.74 1 97 66 THR B O 1
ATOM 1420 N N . ARG B 1 67 ? -2.289 -13.828 -3.678 1 97.12 67 ARG B N 1
ATOM 1421 C CA . ARG B 1 67 ? -1.755 -14.844 -4.57 1 97.12 67 ARG B CA 1
ATOM 1422 C C . ARG B 1 67 ? -2.801 -15.281 -5.594 1 97.12 67 ARG B C 1
ATOM 1424 O O . ARG B 1 67 ? -3.979 -15.43 -5.258 1 97.12 67 ARG B O 1
ATOM 1431 N N . ALA B 1 68 ? -2.291 -15.445 -6.855 1 97.69 68 ALA B N 1
ATOM 1432 C CA . ALA B 1 68 ? -3.307 -15.734 -7.863 1 97.69 68 ALA B CA 1
ATOM 1433 C C . ALA B 1 68 ? -2.674 -16.281 -9.141 1 97.69 68 ALA B C 1
ATOM 1435 O O . ALA B 1 68 ? -1.454 -16.219 -9.312 1 97.69 68 ALA B O 1
ATOM 1436 N N . CYS B 1 69 ? -3.553 -16.906 -9.922 1 97.5 69 CYS B N 1
ATOM 1437 C CA . CYS B 1 69 ? -3.209 -17.141 -11.32 1 97.5 69 CYS B CA 1
ATOM 1438 C C . CYS B 1 69 ? -3.057 -15.812 -12.062 1 97.5 69 CYS B C 1
ATOM 1440 O O . CYS B 1 69 ? -3.689 -14.812 -11.703 1 97.5 69 CYS B O 1
ATOM 1442 N N . ASP B 1 70 ? -2.23 -15.758 -13.07 1 96.81 70 ASP B N 1
ATOM 1443 C CA . ASP B 1 70 ? -2.039 -14.547 -13.852 1 96.81 70 ASP B CA 1
ATOM 1444 C C . ASP B 1 70 ? -3.08 -14.438 -14.969 1 96.81 70 ASP B C 1
ATOM 1446 O O . ASP B 1 70 ? -2.732 -14.281 -16.141 1 96.81 70 ASP B O 1
ATOM 1450 N N . ASP B 1 71 ? -4.336 -14.266 -14.586 1 95.25 71 ASP B N 1
ATOM 1451 C CA . ASP B 1 71 ? -5.422 -14.234 -15.562 1 95.25 71 ASP B CA 1
ATOM 1452 C C . ASP B 1 71 ? -5.387 -12.938 -16.375 1 95.25 71 ASP B C 1
ATOM 1454 O O . ASP B 1 71 ? -5.797 -12.922 -17.547 1 95.25 71 ASP B O 1
ATOM 1458 N N . ALA B 1 72 ? -4.875 -11.914 -15.805 1 93.81 72 ALA B N 1
ATOM 1459 C CA . ALA B 1 72 ? -4.875 -10.609 -16.469 1 93.81 72 ALA B CA 1
ATOM 1460 C C . ALA B 1 72 ? -3.658 -10.461 -17.375 1 93.81 72 ALA B C 1
ATOM 1462 O O . ALA B 1 72 ? -3.551 -9.484 -18.125 1 93.81 72 ALA B O 1
ATOM 1463 N N . GLY B 1 73 ? -2.715 -11.383 -17.312 1 95.38 73 GLY B N 1
ATOM 1464 C CA . GLY B 1 73 ? -1.546 -11.367 -18.172 1 95.38 73 GLY B CA 1
ATOM 1465 C C . GLY B 1 73 ? -0.475 -10.398 -17.703 1 95.38 73 GLY B C 1
ATOM 1466 O O . GLY B 1 73 ? 0.41 -10.031 -18.484 1 95.38 73 GLY B O 1
ATOM 1467 N N . THR B 1 74 ? -0.528 -9.938 -16.562 1 96.12 74 THR B N 1
ATOM 1468 C CA . THR B 1 74 ? 0.461 -9.023 -16 1 96.12 74 THR B CA 1
ATOM 1469 C C . THR B 1 74 ? 1.85 -9.656 -16.016 1 96.12 74 THR B C 1
ATOM 1471 O O . THR B 1 74 ? 2.812 -9.039 -16.469 1 96.12 74 THR B O 1
ATOM 1474 N N . CYS B 1 75 ? 1.943 -10.805 -15.578 1 96.69 75 CYS B N 1
ATOM 1475 C CA . CYS B 1 75 ? 3.217 -11.508 -15.477 1 96.69 75 CYS B CA 1
ATOM 1476 C C . CYS B 1 75 ? 3.713 -11.945 -16.844 1 96.69 75 CYS B C 1
ATOM 1478 O O . CYS B 1 75 ? 4.918 -11.977 -17.094 1 96.69 75 CYS B O 1
ATOM 1480 N N . ALA B 1 76 ? 2.729 -12.305 -17.625 1 93.94 76 ALA B N 1
ATOM 1481 C CA . ALA B 1 76 ? 3.129 -12.664 -18.984 1 93.94 76 ALA B CA 1
ATOM 1482 C C . ALA B 1 76 ? 3.879 -11.516 -19.656 1 93.94 76 ALA B C 1
ATOM 1484 O O . ALA B 1 76 ? 4.797 -11.742 -20.438 1 93.94 76 ALA B O 1
ATOM 1485 N N . GLN B 1 77 ? 3.543 -10.367 -19.359 1 94.94 77 GLN B N 1
ATOM 1486 C CA . GLN B 1 77 ? 4.188 -9.188 -19.922 1 94.94 77 GLN B CA 1
ATOM 1487 C C . GLN B 1 77 ? 5.477 -8.852 -19.188 1 94.94 77 GLN B C 1
ATOM 1489 O O . GLN B 1 77 ? 6.477 -8.477 -19.797 1 94.94 77 GLN B O 1
ATOM 1494 N N . GLN B 1 78 ? 5.598 -9.055 -17.922 1 95.12 78 GLN B N 1
ATOM 1495 C CA . GLN B 1 78 ? 6.699 -8.633 -17.062 1 95.12 78 GLN B CA 1
ATOM 1496 C C . GLN B 1 78 ? 7.812 -9.68 -17.047 1 95.12 78 GLN B C 1
ATOM 1498 O O . GLN B 1 78 ? 8.992 -9.344 -16.906 1 95.12 78 GLN B O 1
ATOM 1503 N N . GLY B 1 79 ? 7.406 -10.922 -17.203 1 95.25 79 GLY B N 1
ATOM 1504 C CA . GLY B 1 79 ? 8.352 -12.008 -17 1 95.25 79 GLY B CA 1
ATOM 1505 C C . GLY B 1 79 ? 8.57 -12.344 -15.539 1 95.25 79 GLY B C 1
ATOM 1506 O O . GLY B 1 79 ? 8.039 -11.672 -14.648 1 95.25 79 GLY B O 1
ATOM 1507 N N . SER B 1 80 ? 9.359 -13.383 -15.281 1 96.19 80 SER B N 1
ATOM 1508 C CA . SER B 1 80 ? 9.625 -13.82 -13.914 1 96.19 80 SER B CA 1
ATOM 1509 C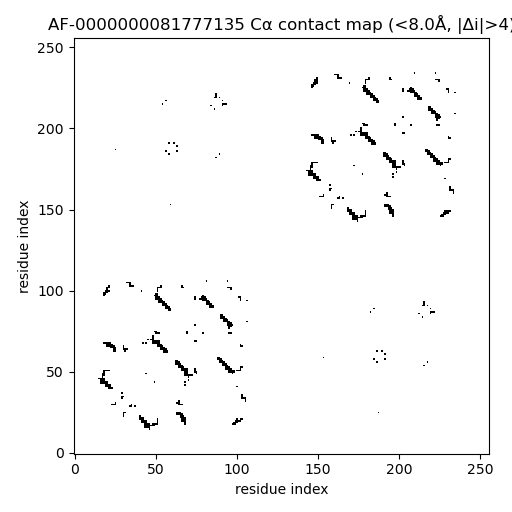 C . SER B 1 80 ? 10.5 -12.812 -13.172 1 96.19 80 SER B C 1
ATOM 1511 O O . SER B 1 80 ? 11.367 -12.18 -13.773 1 96.19 80 SER B O 1
ATOM 1513 N N . GLY B 1 81 ? 10.266 -12.648 -11.922 1 96.5 81 GLY B N 1
ATOM 1514 C CA . GLY B 1 81 ? 10.969 -11.688 -11.086 1 96.5 81 GLY B CA 1
ATOM 1515 C C . GLY B 1 81 ? 10.039 -10.82 -10.266 1 96.5 81 GLY B C 1
ATOM 1516 O O . GLY B 1 81 ? 8.82 -11.016 -10.273 1 96.5 81 GLY B O 1
ATOM 1517 N N . CYS B 1 82 ? 10.68 -9.977 -9.438 1 96.69 82 CYS B N 1
ATOM 1518 C CA . CYS B 1 82 ? 9.883 -9.109 -8.578 1 96.69 82 CYS B CA 1
ATOM 1519 C C . CYS B 1 82 ? 10.172 -7.641 -8.867 1 96.69 82 CYS B C 1
ATOM 1521 O O . CYS B 1 82 ? 11.305 -7.27 -9.164 1 96.69 82 CYS B O 1
ATOM 1523 N N . LEU B 1 83 ? 9.133 -6.859 -8.867 1 96.62 83 LEU B N 1
ATOM 1524 C CA . LEU B 1 83 ? 9.219 -5.406 -8.922 1 96.62 83 LEU B CA 1
ATOM 1525 C C . LEU B 1 83 ? 8.68 -4.781 -7.637 1 96.62 83 LEU B C 1
ATOM 1527 O O . LEU B 1 83 ? 7.621 -5.184 -7.145 1 96.62 83 LEU B O 1
ATOM 1531 N N . THR B 1 84 ? 9.469 -3.83 -7.043 1 96.5 84 THR B N 1
ATOM 1532 C CA . THR B 1 84 ? 9.062 -3.152 -5.816 1 96.5 84 THR B CA 1
ATOM 1533 C C . THR B 1 84 ? 9.008 -1.642 -6.027 1 96.5 84 THR B C 1
ATOM 1535 O O . THR B 1 84 ? 9.906 -1.061 -6.637 1 96.5 84 THR B O 1
ATOM 1538 N N . VAL B 1 85 ? 7.941 -1.04 -5.586 1 95.88 85 VAL B N 1
ATOM 1539 C CA . VAL B 1 85 ? 7.809 0.413 -5.586 1 95.88 85 VAL B CA 1
ATOM 1540 C C . VAL B 1 85 ? 7.574 0.91 -4.16 1 95.88 85 VAL B C 1
ATOM 1542 O O . VAL B 1 85 ? 6.898 0.246 -3.369 1 95.88 85 VAL B O 1
ATOM 1545 N N . ASP B 1 86 ? 8.281 1.993 -3.738 1 95.25 86 ASP B N 1
ATOM 1546 C CA . ASP B 1 86 ? 8.109 2.666 -2.455 1 95.25 86 ASP B CA 1
ATOM 1547 C C . ASP B 1 86 ? 7.629 4.102 -2.65 1 95.25 86 ASP B C 1
ATOM 1549 O O . ASP B 1 86 ? 8.234 4.867 -3.404 1 95.25 86 ASP B O 1
ATOM 1553 N N . PHE B 1 87 ? 6.535 4.391 -2 1 94.75 87 PHE B N 1
ATOM 1554 C CA . PHE B 1 87 ? 6 5.742 -2.072 1 94.75 87 PHE B CA 1
ATOM 1555 C C . PHE B 1 87 ? 5.27 6.105 -0.784 1 94.75 87 PHE B C 1
ATOM 1557 O O . PHE B 1 87 ? 4.359 5.391 -0.359 1 94.75 87 PHE B O 1
ATOM 1564 N N . GLY B 1 88 ? 5.777 7.219 -0.122 1 92.25 88 GLY B N 1
ATOM 1565 C CA . GLY B 1 88 ? 5.125 7.691 1.086 1 92.25 88 GLY B CA 1
ATOM 1566 C C . GLY B 1 88 ? 5.168 6.688 2.223 1 92.25 88 GLY B C 1
ATOM 1567 O O . GLY B 1 88 ? 4.234 6.609 3.023 1 92.25 88 GLY B O 1
ATOM 1568 N N . GLY B 1 89 ? 6.121 5.82 2.201 1 93.62 89 GLY B N 1
ATOM 1569 C CA . GLY B 1 89 ? 6.227 4.812 3.244 1 93.62 89 GLY B CA 1
ATOM 1570 C C . GLY B 1 89 ? 5.457 3.543 2.928 1 93.62 89 GLY B C 1
ATOM 1571 O O . GLY B 1 89 ? 5.477 2.588 3.709 1 93.62 89 GLY B O 1
ATOM 1572 N N . ILE B 1 90 ? 4.707 3.59 1.856 1 95.44 90 ILE B N 1
ATOM 1573 C CA . ILE B 1 90 ? 3.988 2.406 1.398 1 95.44 90 ILE B CA 1
ATOM 1574 C C . ILE B 1 90 ? 4.855 1.624 0.413 1 95.44 90 ILE B C 1
ATOM 1576 O O . ILE B 1 90 ? 5.348 2.184 -0.568 1 95.44 90 ILE B O 1
ATOM 1580 N N . THR B 1 91 ? 5.086 0.38 0.708 1 96.69 91 THR B N 1
ATOM 1581 C CA . THR B 1 91 ? 5.852 -0.492 -0.176 1 96.69 91 THR B CA 1
ATOM 1582 C C . THR B 1 91 ? 4.934 -1.484 -0.884 1 96.69 91 THR B C 1
ATOM 1584 O O . THR B 1 91 ? 4.09 -2.119 -0.249 1 96.69 91 THR B O 1
ATOM 1587 N N . ALA B 1 92 ? 5.016 -1.558 -2.217 1 96.69 92 ALA B N 1
ATOM 1588 C CA . ALA B 1 92 ? 4.285 -2.527 -3.029 1 96.69 92 ALA B CA 1
ATOM 1589 C C . ALA B 1 92 ? 5.246 -3.42 -3.811 1 96.69 92 ALA B C 1
ATOM 1591 O O . ALA B 1 92 ? 6.129 -2.926 -4.516 1 96.69 92 ALA B O 1
ATOM 1592 N N . THR B 1 93 ? 5.109 -4.715 -3.672 1 96.56 93 THR B N 1
ATOM 1593 C CA . THR B 1 93 ? 5.945 -5.676 -4.379 1 96.56 93 THR B CA 1
ATOM 1594 C C . THR B 1 93 ? 5.09 -6.66 -5.168 1 96.56 93 THR B C 1
ATOM 1596 O O . THR B 1 93 ? 4.117 -7.207 -4.645 1 96.56 93 THR B O 1
ATOM 1599 N N . GLN B 1 94 ? 5.363 -6.855 -6.418 1 96.75 94 GLN B N 1
ATOM 1600 C CA . GLN B 1 94 ? 4.703 -7.836 -7.273 1 96.75 94 GLN B CA 1
ATOM 1601 C C . GLN B 1 94 ? 5.707 -8.836 -7.84 1 96.75 94 GLN B C 1
ATOM 1603 O O . GLN B 1 94 ? 6.707 -8.445 -8.453 1 96.75 94 GLN B O 1
ATOM 1608 N N . CYS B 1 95 ? 5.465 -10.078 -7.633 1 97.12 95 CYS B N 1
ATOM 1609 C CA . CYS B 1 95 ? 6.363 -11.133 -8.094 1 97.12 95 CYS B CA 1
ATOM 1610 C C . CYS B 1 95 ? 5.656 -12.07 -9.062 1 97.12 95 CYS B C 1
ATOM 1612 O O . CYS B 1 95 ? 4.512 -12.461 -8.828 1 97.12 95 CYS B O 1
ATOM 1614 N N . CYS B 1 96 ? 6.348 -12.391 -10.117 1 97.56 96 CYS B N 1
ATOM 1615 C CA . CYS B 1 96 ? 5.863 -13.305 -11.141 1 97.56 96 CYS B CA 1
ATOM 1616 C C . CYS B 1 96 ? 6.742 -14.547 -11.227 1 97.56 96 CYS B C 1
ATOM 1618 O O . CYS B 1 96 ? 7.965 -14.461 -11.086 1 97.56 96 CYS B O 1
ATOM 1620 N N . CYS B 1 97 ? 6.117 -15.719 -11.445 1 96.69 97 CYS B N 1
ATOM 1621 C CA . CYS B 1 97 ? 6.836 -16.969 -11.633 1 96.69 97 CYS B CA 1
ATOM 1622 C C . CYS B 1 97 ? 6.02 -17.938 -12.477 1 96.69 97 CYS B C 1
ATOM 1624 O O . CYS B 1 97 ? 4.836 -17.703 -12.734 1 96.69 97 CYS B O 1
ATOM 1626 N N . ASN B 1 98 ? 6.66 -19.047 -12.938 1 95.44 98 ASN B N 1
ATOM 1627 C CA . ASN B 1 98 ? 5.922 -19.828 -13.93 1 95.44 98 ASN B CA 1
ATOM 1628 C C . ASN B 1 98 ? 6.094 -21.328 -13.719 1 95.44 98 ASN B C 1
ATOM 1630 O O . ASN B 1 98 ? 6.113 -22.094 -14.68 1 95.44 98 ASN B O 1
ATOM 1634 N N . THR B 1 99 ? 6.297 -21.766 -12.547 1 94.69 99 THR B N 1
ATOM 1635 C CA . THR B 1 99 ? 6.195 -23.188 -12.195 1 94.69 99 THR B CA 1
ATOM 1636 C C . THR B 1 99 ? 5.039 -23.422 -11.227 1 94.69 99 THR B C 1
ATOM 1638 O O . THR B 1 99 ? 4.473 -22.469 -10.688 1 94.69 99 THR B O 1
ATOM 1641 N N . ASP B 1 100 ? 4.672 -24.641 -11.086 1 94.62 100 ASP B N 1
ATOM 1642 C CA . ASP B 1 100 ? 3.51 -24.953 -10.258 1 94.62 100 ASP B CA 1
ATOM 1643 C C . ASP B 1 100 ? 3.748 -24.531 -8.812 1 94.62 100 ASP B C 1
ATOM 1645 O O . ASP B 1 100 ? 4.789 -24.844 -8.234 1 94.62 100 ASP B O 1
ATOM 1649 N N . TYR B 1 101 ? 2.75 -23.75 -8.195 1 96.62 101 TYR B N 1
ATOM 1650 C CA . TYR B 1 101 ? 2.691 -23.359 -6.789 1 96.62 101 TYR B CA 1
ATOM 1651 C C . TYR B 1 101 ? 3.916 -22.531 -6.402 1 96.62 101 TYR B C 1
ATOM 1653 O O . TYR B 1 101 ? 4.348 -22.562 -5.246 1 96.62 101 TYR B O 1
ATOM 1661 N N . CYS B 1 102 ? 4.426 -21.812 -7.406 1 95.12 102 CYS B N 1
ATOM 1662 C CA . CYS B 1 102 ? 5.652 -21.062 -7.168 1 95.12 102 CYS B CA 1
ATOM 1663 C C . CYS B 1 102 ? 5.363 -19.797 -6.379 1 95.12 102 CYS B C 1
ATOM 1665 O O . CYS B 1 102 ? 6.285 -19.156 -5.852 1 95.12 102 CYS B O 1
ATOM 1667 N N . ASN B 1 103 ? 4.129 -19.328 -6.297 1 97.06 103 ASN B N 1
ATOM 1668 C CA . ASN B 1 103 ? 3.84 -18.062 -5.645 1 97.06 103 ASN B CA 1
ATOM 1669 C C . ASN B 1 103 ? 3.588 -18.234 -4.152 1 97.06 103 ASN B C 1
ATOM 1671 O O . ASN B 1 103 ? 2.941 -17.391 -3.521 1 97.06 103 ASN B O 1
ATOM 1675 N N . GLY B 1 104 ? 3.865 -19.344 -3.617 1 92.94 104 GLY B N 1
ATOM 1676 C CA . GLY B 1 104 ? 3.893 -19.562 -2.18 1 92.94 104 GLY B CA 1
ATOM 1677 C C . GLY B 1 104 ? 5.129 -18.984 -1.514 1 92.94 104 GLY B C 1
ATOM 1678 O O . GLY B 1 104 ? 5.09 -18.609 -0.343 1 92.94 104 GLY B O 1
ATOM 1679 N N . ALA B 1 105 ? 6.234 -19.234 -2.289 1 65.12 105 ALA B N 1
ATOM 1680 C CA . ALA B 1 105 ? 7.555 -18.922 -1.744 1 65.12 105 ALA B CA 1
ATOM 1681 C C . ALA B 1 105 ? 7.781 -17.422 -1.674 1 65.12 105 ALA B C 1
ATOM 1683 O O . ALA B 1 105 ? 7.23 -16.656 -2.477 1 65.12 105 ALA B O 1
ATOM 1684 N N . GLY B 1 106 ? 8.219 -16.891 -0.54 1 60.34 106 GLY B N 1
ATOM 1685 C CA . GLY B 1 106 ? 8.742 -15.531 -0.558 1 60.34 106 GLY B CA 1
ATOM 1686 C C . GLY B 1 106 ? 9.781 -15.312 -1.639 1 60.34 106 GLY B C 1
ATOM 1687 O O . GLY B 1 106 ? 10.219 -16.266 -2.291 1 60.34 106 GLY B O 1
ATOM 1688 N N . PRO B 1 107 ? 9.969 -14.078 -2.104 1 50.81 107 PRO B N 1
ATOM 1689 C CA . PRO B 1 107 ? 10.984 -13.883 -3.135 1 50.81 107 PRO B CA 1
ATOM 1690 C C . PRO B 1 107 ? 12.227 -14.742 -2.91 1 50.81 107 PRO B C 1
ATOM 1692 O O . PRO B 1 107 ? 12.781 -14.766 -1.807 1 50.81 107 PRO B O 1
ATOM 1695 N N . VAL B 1 108 ? 12.258 -15.789 -3.533 1 42.16 108 VAL B N 1
ATOM 1696 C CA . VAL B 1 108 ? 13.555 -16.453 -3.496 1 42.16 108 VAL B CA 1
ATOM 1697 C C . VAL B 1 108 ? 14.664 -15.453 -3.795 1 42.16 108 VAL B C 1
ATOM 1699 O O . VAL B 1 108 ? 14.602 -14.719 -4.785 1 42.16 108 VAL B O 1
ATOM 1702 N N . ARG B 1 109 ? 15.219 -14.781 -2.764 1 40.69 109 ARG B N 1
ATOM 1703 C CA . ARG B 1 109 ? 16.5 -14.18 -3.119 1 40.69 109 ARG B CA 1
ATOM 1704 C C . ARG B 1 109 ? 17.312 -15.109 -4.02 1 40.69 109 ARG B C 1
ATOM 1706 O O . ARG B 1 109 ? 17.672 -16.219 -3.611 1 40.69 109 ARG B O 1
ATOM 1713 N N . LEU B 1 110 ? 16.969 -15.055 -5.27 1 38 110 LEU B N 1
ATOM 1714 C CA . LEU B 1 110 ? 17.844 -15.789 -6.16 1 38 110 LEU B CA 1
ATOM 1715 C C . LEU B 1 110 ? 19.297 -15.664 -5.715 1 38 110 LEU B C 1
ATOM 1717 O O . LEU B 1 110 ? 19.875 -14.578 -5.785 1 38 110 LEU B O 1
ATOM 1721 N N . MET B 1 111 ? 19.672 -16.281 -4.699 1 36.22 111 MET B N 1
ATOM 1722 C CA . MET B 1 111 ? 21.125 -16.469 -4.574 1 36.22 111 MET B CA 1
ATOM 1723 C C . MET B 1 111 ? 21.719 -17.016 -5.859 1 36.22 111 MET B C 1
ATOM 1725 O O . MET B 1 111 ? 21.203 -18 -6.41 1 36.22 111 MET B O 1
ATOM 1729 N N . SER B 1 112 ? 22.203 -16.141 -6.711 1 37.84 112 SER B N 1
ATOM 1730 C CA . SER B 1 112 ? 22.984 -16.562 -7.863 1 37.84 112 SER B CA 1
ATOM 1731 C C . SER B 1 112 ? 23.844 -17.781 -7.539 1 37.84 112 SER B C 1
ATOM 1733 O O . SER B 1 112 ? 24.75 -17.719 -6.711 1 37.84 112 SER B O 1
ATOM 1735 N N . ALA B 1 113 ? 23.359 -18.953 -7.473 1 35.97 113 ALA B N 1
ATOM 1736 C CA . ALA B 1 113 ? 24.203 -20.141 -7.441 1 35.97 113 ALA B CA 1
ATOM 1737 C C . ALA B 1 113 ? 25.281 -20.078 -8.523 1 35.97 113 ALA B C 1
ATOM 1739 O O . ALA B 1 113 ? 24.969 -20.031 -9.711 1 35.97 113 ALA B O 1
ATOM 1740 N N . LEU B 1 114 ? 26.375 -19.484 -8.25 1 36.16 114 LEU B N 1
ATOM 1741 C CA . LEU B 1 114 ? 27.609 -19.609 -9.039 1 36.16 114 LEU B CA 1
ATOM 1742 C C . LEU B 1 114 ? 27.938 -21.078 -9.297 1 36.16 114 LEU B C 1
ATOM 1744 O O . LEU B 1 114 ? 28.328 -21.797 -8.375 1 36.16 114 LEU B O 1
ATOM 1748 N N . ALA B 1 115 ? 27.094 -21.766 -10.055 1 36.91 115 ALA B N 1
ATOM 1749 C CA . ALA B 1 115 ? 27.547 -23.078 -10.5 1 36.91 115 ALA B CA 1
ATOM 1750 C C . ALA B 1 115 ? 28.922 -23.016 -11.133 1 36.91 115 ALA B C 1
ATOM 1752 O O . ALA B 1 115 ? 29.094 -22.422 -12.195 1 36.91 115 ALA B O 1
ATOM 1753 N N . THR B 1 116 ? 29.969 -22.969 -10.328 1 36.44 116 THR B N 1
ATOM 1754 C CA . THR B 1 116 ? 31.328 -23.172 -10.805 1 36.44 116 THR B CA 1
ATOM 1755 C C . THR B 1 116 ? 31.453 -24.5 -11.547 1 36.44 116 THR B C 1
ATOM 1757 O O . THR B 1 116 ? 31.266 -25.562 -10.961 1 36.44 116 THR B O 1
ATOM 1760 N N . ALA B 1 117 ? 30.906 -24.562 -12.773 1 35.09 117 ALA B N 1
ATOM 1761 C CA . ALA B 1 117 ? 31.234 -25.688 -13.656 1 35.09 117 ALA B CA 1
ATOM 1762 C C . ALA B 1 117 ? 32.719 -25.938 -13.7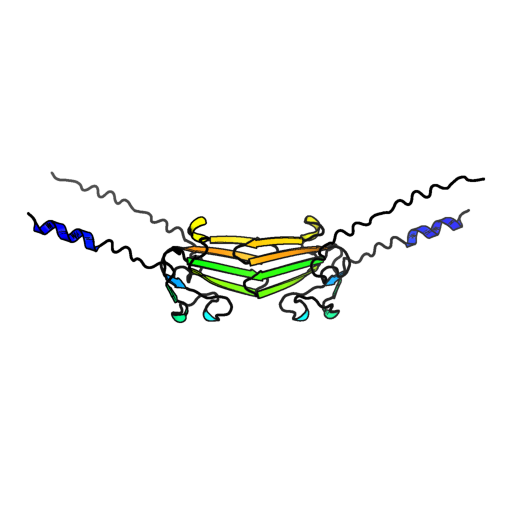03 1 35.09 117 ALA B C 1
ATOM 1764 O O . ALA B 1 117 ? 33.5 -25.078 -14.172 1 35.09 117 ALA B O 1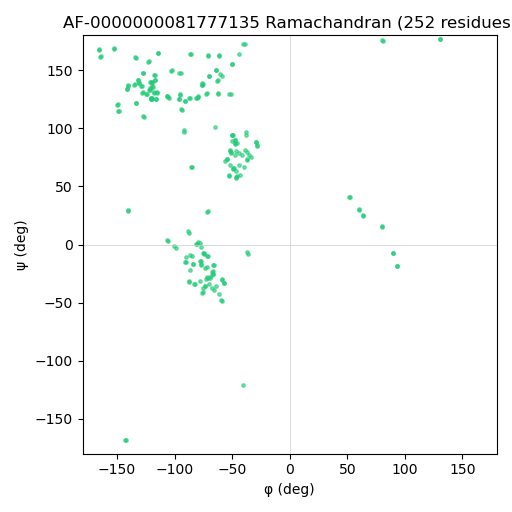
ATOM 1765 N N . SER B 1 118 ? 33.312 -26.562 -12.695 1 35.75 118 SER B N 1
ATOM 1766 C CA . SER B 1 118 ? 34.688 -27.062 -12.758 1 35.75 118 SER B CA 1
ATOM 1767 C C . SER B 1 118 ? 34.906 -27.906 -14.008 1 35.75 118 SER B C 1
ATOM 1769 O O . SER B 1 118 ? 34.219 -28.922 -14.211 1 35.75 118 SER B O 1
ATOM 1771 N N . MET B 1 119 ? 35.094 -27.312 -15.133 1 35.16 119 MET B N 1
ATOM 1772 C CA . MET B 1 119 ? 35.625 -27.969 -16.328 1 35.16 119 MET B CA 1
ATOM 1773 C C . MET B 1 119 ? 36.844 -28.797 -16 1 35.16 119 MET B C 1
ATOM 1775 O O . MET B 1 119 ? 37.875 -28.234 -15.617 1 35.16 119 MET B O 1
ATOM 1779 N N . GLY B 1 120 ? 36.688 -29.828 -15.172 1 33.91 120 GLY B N 1
ATOM 1780 C CA . GLY B 1 120 ? 37.812 -30.75 -15.031 1 33.91 120 GLY B CA 1
ATOM 1781 C C . GLY B 1 120 ? 38.406 -31.188 -16.359 1 33.91 120 GLY B C 1
ATOM 1782 O O . GLY B 1 120 ? 37.688 -31.625 -17.25 1 33.91 120 GLY B O 1
ATOM 1783 N N . PHE B 1 121 ? 39.375 -30.406 -16.797 1 37.44 121 PHE B N 1
ATOM 1784 C CA . PHE B 1 121 ? 40.344 -30.734 -17.844 1 37.44 121 PHE B CA 1
ATOM 1785 C C . PHE B 1 121 ? 40.875 -32.156 -17.672 1 37.44 121 PHE B C 1
ATOM 1787 O O . PHE B 1 121 ? 41.625 -32.438 -16.734 1 37.44 121 PHE B O 1
ATOM 1794 N N . ALA B 1 122 ? 39.969 -33.188 -17.703 1 32.75 122 ALA B N 1
ATOM 1795 C CA . ALA B 1 122 ? 40.5 -34.531 -17.734 1 32.75 122 ALA B CA 1
ATOM 1796 C C . ALA B 1 122 ? 41.531 -34.688 -18.859 1 32.75 122 ALA B C 1
ATOM 1798 O O . ALA B 1 122 ? 41.188 -34.594 -20.047 1 32.75 122 ALA B O 1
ATOM 1799 N N . ALA B 1 123 ? 42.656 -33.969 -18.609 1 36.66 123 ALA B N 1
ATOM 1800 C CA . ALA B 1 123 ? 43.844 -34.344 -19.391 1 36.66 123 ALA B CA 1
ATOM 1801 C C . ALA B 1 123 ? 44.031 -35.844 -19.469 1 36.66 123 ALA B C 1
ATOM 1803 O O . ALA B 1 123 ? 44.281 -36.5 -18.469 1 36.66 123 ALA B O 1
ATOM 1804 N N . MET B 1 124 ? 43.062 -36.438 -20.203 1 30.41 124 MET B N 1
ATOM 1805 C CA . MET B 1 124 ? 43.375 -37.812 -20.578 1 30.41 124 MET B CA 1
ATOM 1806 C C . MET B 1 124 ? 44.812 -37.938 -21.062 1 30.41 124 MET B C 1
ATOM 1808 O O . MET B 1 124 ? 45.188 -37.344 -22.047 1 30.41 124 MET B O 1
ATOM 1812 N N . LEU B 1 125 ? 45.688 -37.969 -20.016 1 33.81 125 LEU B N 1
ATOM 1813 C CA . LEU B 1 125 ? 47.031 -38.5 -20.219 1 33.81 125 LEU B CA 1
ATOM 1814 C C . LEU B 1 125 ? 47 -39.75 -21.094 1 33.81 125 LEU B C 1
ATOM 1816 O O . LEU B 1 125 ? 46.406 -40.75 -20.703 1 33.81 125 LEU B O 1
ATOM 1820 N N . ILE B 1 126 ? 46.844 -39.469 -22.359 1 35 126 ILE B N 1
ATOM 1821 C CA . ILE B 1 126 ? 47.219 -40.469 -23.359 1 35 126 ILE B CA 1
ATOM 1822 C C . ILE B 1 126 ? 48.594 -41.062 -23.047 1 35 126 ILE B C 1
ATOM 1824 O O . ILE B 1 126 ? 49.594 -40.375 -23.172 1 35 126 ILE B O 1
ATOM 1828 N N . ALA B 1 127 ? 48.688 -41.656 -21.781 1 35.72 127 ALA B N 1
ATOM 1829 C CA . ALA B 1 127 ? 49.844 -42.5 -21.484 1 35.72 127 ALA B CA 1
ATOM 1830 C C . ALA B 1 127 ? 50.219 -43.375 -22.672 1 35.72 127 ALA B C 1
ATOM 1832 O O . ALA B 1 127 ? 51.375 -43.375 -23.125 1 35.72 127 ALA B O 1
ATOM 1833 N N . MET B 1 128 ? 50.156 -44.719 -22.312 1 25.92 128 MET B N 1
ATOM 1834 C CA . MET B 1 128 ? 50.844 -45.812 -22.984 1 25.92 128 MET B CA 1
ATOM 1835 C C . MET B 1 128 ? 50.406 -45.938 -24.438 1 25.92 128 MET B C 1
ATOM 1837 O O . MET B 1 128 ? 49.219 -45.75 -24.75 1 25.92 128 MET B O 1
#

Solvent-accessible surface area (backbone atoms only — not comparable to full-atom values): 15141 Å² total; per-residue (Å²): 130,78,81,71,63,76,68,64,74,64,68,73,62,65,72,78,64,25,36,35,16,36,47,43,30,68,88,37,82,70,41,41,84,86,52,57,93,51,77,88,31,57,39,80,31,55,66,84,12,62,27,22,30,26,33,39,40,36,42,92,87,45,74,44,31,36,28,24,56,22,76,86,42,62,33,74,72,69,39,71,48,72,50,74,49,79,49,86,72,32,38,34,36,39,35,23,38,67,54,71,49,50,47,51,58,66,82,67,73,71,68,78,72,77,74,75,75,76,76,73,76,74,75,69,81,73,82,131,130,80,82,68,65,75,67,68,76,64,69,75,63,66,73,79,64,24,35,36,16,35,48,44,30,70,90,38,81,69,42,40,82,86,53,57,94,52,78,89,29,58,39,79,30,54,66,83,12,61,27,22,28,27,34,39,38,37,43,92,85,46,72,44,30,36,27,25,58,22,76,85,40,61,33,75,73,69,42,69,47,73,52,75,50,77,49,89,70,31,38,33,35,39,34,24,38,68,55,70,48,50,45,52,59,66,82,69,73,74,68,79,72,77,75,75,76,74,75,73,76,73,71,71,71,82,68,132

pLDDT: mean 78.09, std 24.89, range [24.45, 98.0]

Foldseek 3Di:
DPPPPDPPPPPPPVVLWAAKEFFDKQVDPQFDPVHDDDPVRIDTDHSVQQKKKKKWKDAPHDIMIGIDGVPVCPCVVVPADKDWDDDPRMIMMMGMDGHHHPRNHDPPPPPVPPPPPPPPPPPPPDDD/DPPPPPPPPPPPPVVLWAAKEFFDKQVDPQFDPVHDDDPVRIDTDHSVQQKKKKKWKDAPHDIMIGIDGVPVCPCVVVPADKDWDDDPRMIMMMGMDGHHHPRNHDPPPPPVPPPPPPPPPPPPPPDD

Nearest PDB structures (foldseek):
  6mac-assembly1_K-2  TM=6.968E-01  e=3.398E-03  Homo sapiens
  6gbi-assembly1_A  TM=6.771E-01  e=1.272E-02  Homo sapiens
  6zso-assembly1_A  TM=6.341E-01  e=1.434E-02  Homo sapiens
  6vjt-assembly1_L  TM=2.862E-01  e=5.779E+00  Homo sapiens
  8v2e-assembly2_E  TM=2.986E-01  e=7.346E+00  Homo sapiens